Protein 2P12 (pdb70)

Nearest PDB structures (foldseek):
  2p12-assembly1_B  TM=9.850E-01  e=2.093E-29  Rhodococcus jostii RHA1
  3ew2-assembly4_G  TM=3.624E-01  e=1.016E+00  Rhizobium etli CFN 42
  3ew2-assembly4_F  TM=3.021E-01  e=1.139E+00  Rhizobium etli CFN 42
  6hds-assembly2_D  TM=3.343E-01  e=2.132E+00  Afifella pfennigii
  4wvm-assembly1_B  TM=3.073E-01  e=1.514E+00  Synanceia horrida

CATH classification: 2.40.380.10

Secondary structure (DSSP, 8-state):
-PPPPEEEEETTTTEEE-TTS-EEE-S---EETTEE--EE---SSEEEEEEEEEGGGTEEEEEEEEPTT---S-SEEEEEEEEE--SSEEEEEEEEEEEEEETTTEEEEE-TTT--TTTTTSS-HHHHHHHHHHHHHHHHHHHHTTT-HHHHHHHT-------/-PPPEEEEETTTTEEE-TTS-EEE-S---EETTEE--EE---SSEEEEEEEEETTTTEEEEEEEE-TTS-----EEEEEEEEE--SSEEEEEEEEEEEEEETTTEEEEE-TTT--TTTTTSS-HHHHHHHHHHHHHHHHHHHHTTS-HHHHHHHT-------

B-factor: mean 26.49, std 10.17, range [9.55, 99.77]

Organism: Rhodococcus jostii (strain RHA1) (NCBI:txid101510)

Radius of gyration: 22.75 Å; Cα contacts (8 Å, |Δi|>4): 762; chains: 2; bounding box: 69×39×40 Å

InterPro domains:
  IPR007295 Domain of unknown function DUF402 [PF04167] (29-156)
  IPR014465 Uncharacterised conserved protein UCP012622 [PIRSF012622] (7-172)
  IPR035930 FomD-like superfamily [G3DSA:2.40.380.10] (1-168)
  IPR035930 FomD-like superfamily [SSF159234] (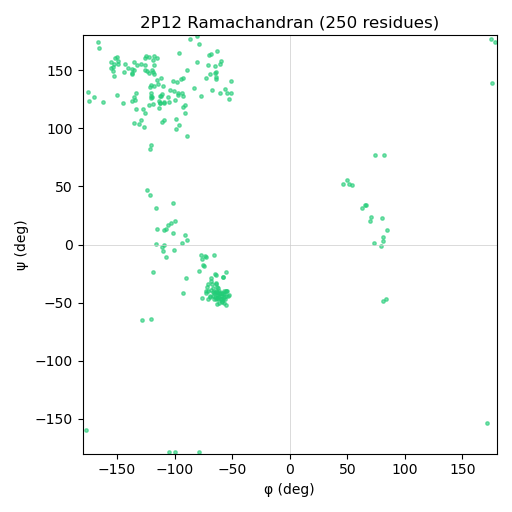8-172)

Foldseek 3Di:
DDFWFKWKAFPVQQWIQGSVRDIFHAPDWDDDPQWIWWHADPDPFAGIKIWIGGQVLQKIKMDGHGDPPRDDQAPIKIFGAHWADDVGMIMTTGLQWMWGFRALPAIDIDRLVVVCCDVVPSDDPVRSVVSVVSVVVQRVLCVVQSVHSQRSCVVVPGDDDPD/DFWQKWKCFQVQQWIQGSVRDTFHHPDWDDDPQWIKKGADPDPFAGIKIWIDGQVLQKIWMFGHTDPVRDDPRWIKIFGFHWADDPGMIMTTTQQWMWTQPQLPAIDIDRPVVVCCDVVVSDDPVRSVSRVVSVVVQRVLCVVQSNHNQRSCVVVPGDDDPD

Sequence (325 aa):
IHPPKVEYFDLRDHTNTDPKGFVRHHVDHYRVEPWGLYARTSDHPQFHYLESSWLLPDLGLRASIFHYHPYHQRRDQDHYVDIGTFTRRGDDDDVWKSSEEDHYLDLVVRTGRDTEELLDVDELEEAHTTGLLDTATAEEQAILTATTAIDGIAAHGHDLGRRWLASIGPIDWRGGHPPKVEYFDLRRDHTNTDPKKGFFVRHVDHYRVEPWGLYARTSDHPQQFHYLESSWLLPDLGLLRASIFHYHPYHQQRDQQDHYVDIGTFTRGDDVWKKSEDHYLDLVVRTGRDTEELLDVDELEEAHTTGLLDTATAEQAILLTATTAIDGIAAHGHDLGRWLASIGPIDDWRRGG

Structure (mmCIF, N/CA/C/O backbone):
data_2P12
#
_entry.id   2P12
#
_cell.length_a   132.203
_cell.length_b   38.980
_cell.length_c   70.721
_cell.angle_alpha   90.00
_cell.angle_beta   107.69
_cell.angle_gamma   90.00
#
_symmetry.space_group_name_H-M   'C 1 2 1'
#
loop_
_entity.id
_entity.type
_entity.pdbx_description
1 polymer 'Hypothetical protein DUF402'
2 non-polymer 'ACETIC ACID'
3 non-polymer GLYCEROL
4 water water
#
loop_
_atom_site.group_PDB
_atom_site.id
_atom_site.type_symbol
_atom_site.label_atom_id
_atom_site.label_alt_id
_atom_site.label_comp_id
_atom_site.label_asym_id
_atom_site.label_entity_id
_atom_site.label_seq_id
_atom_site.pdbx_PDB_ins_code
_atom_site.Cartn_x
_atom_site.Cartn_y
_atom_site.Cartn_z
_atom_site.occupancy
_atom_site.B_iso_or_equiv
_atom_site.auth_seq_id
_atom_site.auth_comp_id
_atom_site.auth_asym_id
_atom_site.auth_atom_id
_atom_site.pdbx_PDB_model_num
ATOM 1 N N . ILE A 1 10 ? 15.867 -3.013 3.497 1.00 37.41 8 ILE A N 1
ATOM 2 C CA . ILE A 1 10 ? 14.721 -3.981 3.345 1.00 36.92 8 ILE A CA 1
ATOM 3 C C . ILE A 1 10 ? 13.612 -3.407 2.423 1.00 34.95 8 ILE A C 1
ATOM 4 O O . ILE A 1 10 ? 13.673 -3.599 1.219 1.00 36.03 8 ILE A O 1
ATOM 9 N N . HIS A 1 11 ? 12.624 -2.708 2.989 1.00 32.14 9 HIS A N 1
ATOM 10 C CA . HIS A 1 11 ? 11.609 -1.957 2.239 1.00 29.45 9 HIS A CA 1
ATOM 11 C C . HIS A 1 11 ? 12.158 -0.531 2.022 1.00 27.05 9 HIS A C 1
ATOM 12 O O . HIS A 1 11 ? 12.928 -0.030 2.853 1.00 25.01 9 HIS A O 1
ATOM 19 N N . PRO A 1 12 ? 11.772 0.138 0.917 1.00 25.37 10 PRO A N 1
ATOM 20 C CA . PRO A 1 12 ? 12.138 1.541 0.771 1.00 24.41 10 PRO A CA 1
ATOM 21 C C . PRO A 1 12 ? 11.486 2.362 1.885 1.00 22.78 10 PRO A C 1
ATOM 22 O O . PRO A 1 12 ? 10.596 1.856 2.587 1.00 23.22 10 PRO A O 1
ATOM 26 N N . PRO A 1 13 ? 11.929 3.619 2.064 1.00 21.54 11 PRO A N 1
ATOM 27 C CA . PRO A 1 13 ? 11.384 4.420 3.197 1.00 21.08 11 PRO A CA 1
ATOM 28 C C . PRO A 1 13 ? 9.874 4.524 3.132 1.00 21.33 11 PRO A C 1
ATOM 29 O O . PRO A 1 13 ? 9.310 4.777 2.049 1.00 21.65 11 PRO A O 1
ATOM 33 N N . LYS A 1 14 ? 9.229 4.304 4.259 1.00 20.42 12 LYS A N 1
ATOM 34 C CA . LYS A 1 14 ? 7.766 4.451 4.365 1.00 21.39 12 LYS A CA 1
ATOM 35 C C . LYS A 1 14 ? 7.358 5.899 4.224 1.00 20.98 12 LYS A C 1
ATOM 36 O O . LYS A 1 14 ? 7.929 6.769 4.886 1.00 20.24 12 LYS A O 1
ATOM 42 N N . VAL A 1 15 ? 6.339 6.170 3.389 1.00 19.47 13 VAL A N 1
ATOM 43 C CA . VAL A 1 15 ? 5.852 7.537 3.222 1.00 19.32 13 VAL A CA 1
ATOM 44 C C . VAL A 1 15 ? 4.362 7.587 3.606 1.00 19.71 13 VAL A C 1
ATOM 45 O O . VAL A 1 15 ? 3.580 6.688 3.233 1.00 20.68 13 VAL A O 1
ATOM 49 N N . GLU A 1 16 ? 3.973 8.610 4.366 1.00 17.17 14 GLU A N 1
ATOM 50 C CA . GLU A 1 16 ? 2.567 8.876 4.686 1.00 16.95 14 GLU A CA 1
ATOM 51 C C . GLU A 1 16 ? 2.230 10.343 4.392 1.00 17.18 14 GLU A C 1
ATOM 52 O O . GLU A 1 16 ? 3.105 11.224 4.408 1.00 17.82 14 GLU A O 1
ATOM 58 N N . TYR A 1 17 ? 0.943 10.572 4.153 1.00 16.71 15 TYR A N 1
ATOM 59 C CA . TYR A 1 17 ? 0.405 11.888 3.976 1.00 17.60 15 TYR A CA 1
ATOM 60 C C . TYR A 1 17 ? -0.720 12.158 4.962 1.00 18.81 15 TYR A C 1
ATOM 61 O O . TYR A 1 17 ? -1.431 11.220 5.425 1.00 19.49 15 TYR A O 1
ATOM 70 N N . PHE A 1 18 ? -0.843 13.438 5.321 1.00 18.39 16 PHE A N 1
ATOM 71 C CA . PHE A 1 18 ? -1.744 13.900 6.381 1.00 19.15 16 PHE A CA 1
ATOM 72 C C . PHE A 1 18 ? -2.506 15.057 5.778 1.00 18.96 16 PHE A C 1
ATOM 73 O O . PHE A 1 18 ? -1.951 16.143 5.588 1.00 19.91 16 PHE A O 1
ATOM 81 N N . ASP A 1 19 ? -3.761 14.791 5.407 1.00 18.96 17 ASP A N 1
ATOM 82 C CA . ASP A 1 19 ? -4.553 15.779 4.671 1.00 19.41 17 ASP A CA 1
ATOM 83 C C . ASP A 1 19 ? -5.478 16.522 5.659 1.00 20.64 17 ASP A C 1
ATOM 84 O O . ASP A 1 19 ? -6.456 15.961 6.155 1.00 20.55 17 ASP A O 1
ATOM 89 N N . LEU A 1 20 ? -5.163 17.781 5.923 1.00 20.83 18 LEU A N 1
ATOM 90 C CA . LEU A 1 20 ? -5.873 18.578 6.909 1.00 22.51 18 LEU A CA 1
ATOM 91 C C . LEU A 1 20 ? -7.249 19.005 6.364 1.00 23.10 18 LEU A C 1
ATOM 92 O O . LEU A 1 20 ? -8.151 19.386 7.156 1.00 24.45 18 LEU A O 1
ATOM 97 N N . ARG A 1 21 ? -7.421 18.934 5.046 1.00 22.01 19 ARG A N 1
ATOM 98 C CA . ARG A 1 21 ? -8.676 19.397 4.424 1.00 23.52 19 ARG A CA 1
ATOM 99 C C . ARG A 1 21 ? -9.798 18.402 4.632 1.00 24.12 19 ARG A C 1
ATOM 100 O O . ARG A 1 21 ? -10.920 18.802 4.976 1.00 26.25 19 ARG A O 1
ATOM 108 N N . ASP A 1 22 ? -9.523 17.117 4.410 1.00 22.63 20 ASP A N 1
ATOM 109 C CA . ASP A 1 22 ? -10.527 16.102 4.618 1.00 23.16 20 ASP A CA 1
ATOM 110 C C . ASP A 1 22 ? -10.270 15.196 5.825 1.00 22.82 20 ASP A C 1
ATOM 111 O O . ASP A 1 22 ? -10.914 14.145 5.966 1.00 23.58 20 ASP A O 1
ATOM 116 N N . HIS A 1 23 ? -9.322 15.581 6.686 1.00 22.47 21 HIS A N 1
ATOM 117 C CA . HIS A 1 23 ? -9.067 14.822 7.923 1.00 24.10 21 HIS A CA 1
ATOM 118 C C . HIS A 1 23 ? -8.802 13.352 7.693 1.00 23.05 21 HIS A C 1
ATOM 119 O O . HIS A 1 23 ? -9.422 12.488 8.312 1.00 24.35 21 HIS A O 1
ATOM 126 N N . THR A 1 24 ? -7.873 13.068 6.776 1.00 22.25 22 THR A N 1
ATOM 127 C CA . THR A 1 24 ? -7.428 11.705 6.582 1.00 20.57 22 THR A CA 1
ATOM 128 C C . THR A 1 24 ? -5.908 11.601 6.724 1.00 20.58 22 THR A C 1
ATOM 129 O O . THR A 1 24 ? -5.180 12.612 6.633 1.00 20.22 22 THR A O 1
ATOM 133 N N . ASN A 1 25 ? -5.462 10.377 6.923 1.00 19.88 23 ASN A N 1
ATOM 134 C CA . ASN A 1 25 ? -4.032 10.058 6.987 1.00 20.66 23 ASN A CA 1
ATOM 135 C C . ASN A 1 25 ? -3.897 8.836 6.111 1.00 21.34 23 ASN A C 1
ATOM 136 O O . ASN A 1 25 ? -4.525 7.819 6.385 1.00 21.34 23 ASN A O 1
ATOM 141 N N . THR A 1 26 ? -3.152 8.942 5.014 1.00 20.43 24 THR A N 1
ATOM 142 C CA . THR A 1 26 ? -2.910 7.806 4.153 1.00 21.93 24 THR A CA 1
ATOM 143 C C . THR A 1 26 ? -1.600 7.166 4.642 1.00 21.45 24 THR A C 1
ATOM 144 O O . THR A 1 26 ? -0.543 7.834 4.683 1.00 20.05 24 THR A O 1
ATOM 148 N N . ASP A 1 27 ? -1.684 5.903 5.077 1.00 19.95 25 ASP A N 1
ATOM 149 C CA . ASP A 1 27 ? -0.546 5.205 5.687 1.00 20.97 25 ASP A CA 1
ATOM 150 C C . ASP A 1 27 ? 0.460 4.647 4.655 1.00 21.26 25 ASP A C 1
ATOM 151 O O . ASP A 1 27 ? 0.277 4.843 3.438 1.00 21.64 25 ASP A O 1
ATOM 156 N N . PRO A 1 28 ? 1.558 3.989 5.122 1.00 22.25 26 PRO A N 1
ATOM 157 C CA . PRO A 1 28 ? 2.595 3.590 4.168 1.00 22.42 26 PRO A CA 1
ATOM 158 C C . PRO A 1 28 ? 2.182 2.532 3.145 1.00 21.93 26 PRO A C 1
ATOM 159 O O . PRO A 1 28 ? 2.923 2.285 2.177 1.00 22.03 26 PRO A O 1
ATOM 163 N N . LYS A 1 29 ? 0.998 1.946 3.340 1.00 22.10 27 LYS A N 1
ATOM 164 C CA . LYS A 1 29 ? 0.467 0.971 2.398 1.00 22.95 27 LYS A CA 1
ATOM 165 C C . LYS A 1 29 ? -0.700 1.548 1.579 1.00 21.84 27 LYS A C 1
ATOM 166 O O . LYS A 1 29 ? -1.434 0.820 0.897 1.00 21.88 27 LYS A O 1
ATOM 172 N N . GLY A 1 30 ? -0.854 2.871 1.634 1.00 20.93 28 GLY A N 1
ATOM 173 C CA . GLY A 1 30 ? -1.914 3.540 0.909 1.00 20.41 28 GLY A CA 1
ATOM 174 C C . GLY A 1 30 ? -3.285 3.513 1.561 1.00 20.13 28 GLY A C 1
ATOM 175 O O . GLY A 1 30 ? -4.275 3.984 0.967 1.00 19.70 28 GLY A O 1
ATOM 176 N N . PHE A 1 31 ? -3.366 2.933 2.764 1.00 20.59 29 PHE A N 1
ATOM 177 C CA . PHE A 1 31 ? -4.648 2.772 3.447 1.00 20.90 29 PHE A CA 1
ATOM 178 C C . PHE A 1 31 ? -5.114 4.069 4.052 1.00 20.56 29 PHE A C 1
ATOM 179 O O . PHE A 1 31 ? -4.393 4.698 4.822 1.00 20.73 29 PHE A O 1
ATOM 187 N N . VAL A 1 32 ? -6.350 4.461 3.753 1.00 19.19 30 VAL A N 1
ATOM 188 C CA . VAL A 1 32 ? -6.837 5.733 4.266 1.00 20.14 30 VAL A CA 1
ATOM 189 C C . VAL A 1 32 ? -7.538 5.595 5.601 1.00 21.45 30 VAL A C 1
ATOM 190 O O . VAL A 1 32 ? -8.539 4.900 5.715 1.00 21.45 30 VAL A O 1
ATOM 194 N N . ARG A 1 33 ? -7.008 6.281 6.599 1.00 22.09 31 ARG A N 1
ATOM 195 C CA . ARG A 1 33 ? -7.619 6.355 7.917 1.00 24.06 31 ARG A CA 1
ATOM 196 C C . ARG A 1 33 ? -8.204 7.691 8.186 1.00 23.59 31 ARG A C 1
ATOM 197 O O . ARG A 1 33 ? -7.621 8.712 7.808 1.00 25.09 31 ARG A O 1
ATOM 205 N N A HIS A 1 34 ? -9.396 7.707 8.785 0.60 22.71 32 HIS A N 1
ATOM 206 N N B HIS A 1 34 ? -9.314 7.698 8.916 0.40 23.02 32 HIS A N 1
ATOM 207 C CA A HIS A 1 34 ? -9.983 8.970 9.169 0.60 22.65 32 HIS A CA 1
ATOM 208 C CA B HIS A 1 34 ? -10.032 8.921 9.227 0.40 22.86 32 HIS A CA 1
ATOM 209 C C A HIS A 1 34 ? -9.326 9.368 10.457 0.60 22.33 32 HIS A C 1
ATOM 210 C C B HIS A 1 34 ? -9.671 9.465 10.595 0.40 22.55 32 HIS A C 1
ATOM 211 O O A HIS A 1 34 ? -9.003 8.507 11.310 0.60 22.57 32 HIS A O 1
ATOM 212 O O B HIS A 1 34 ? -9.841 8.809 11.615 0.40 23.02 32 HIS A O 1
ATOM 225 N N . VAL A 1 35 ? -9.144 10.675 10.590 1.00 21.89 33 VAL A N 1
ATOM 226 C CA . VAL A 1 35 ? -8.495 11.243 11.768 1.00 21.03 33 VAL A CA 1
ATOM 227 C C . VAL A 1 35 ? -9.522 11.952 12.632 1.00 20.36 33 VAL A C 1
ATOM 228 O O . VAL A 1 35 ? -10.430 12.617 12.139 1.00 20.55 33 VAL A O 1
ATOM 232 N N . ASP A 1 36 ? -9.423 11.787 13.943 1.00 19.00 34 ASP A N 1
ATOM 233 C CA . ASP A 1 36 ? -10.347 12.466 14.799 1.00 19.89 34 ASP A CA 1
ATOM 234 C C . ASP A 1 36 ? -10.047 13.930 14.828 1.00 19.67 34 ASP A C 1
ATOM 235 O O . ASP A 1 36 ? -10.942 14.780 14.785 1.00 20.86 34 ASP A O 1
ATOM 240 N N . HIS A 1 37 ? -8.761 14.223 14.791 1.00 21.30 35 HIS A N 1
ATOM 241 C CA . HIS A 1 37 ? -8.357 15.497 15.147 1.00 19.71 35 HIS A CA 1
ATOM 242 C C . HIS A 1 37 ? -6.923 15.868 14.667 1.00 18.27 35 HIS A C 1
ATOM 243 O O . HIS A 1 37 ? -6.043 15.128 14.944 1.00 19.75 35 HIS A O 1
ATOM 250 N N . TYR A 1 38 ? -6.739 16.950 13.886 1.00 18.71 36 TYR A N 1
ATOM 251 C CA . TYR A 1 38 ? -5.376 17.521 13.615 1.00 17.96 36 TYR A CA 1
ATOM 252 C C . TYR A 1 38 ? -5.238 18.921 14.205 1.00 19.99 36 TYR A C 1
ATOM 253 O O . TYR A 1 38 ? -6.187 19.752 14.120 1.00 19.71 36 TYR A O 1
ATOM 262 N N . ARG A 1 39 ? -4.064 19.225 14.752 1.00 18.98 37 ARG A N 1
ATOM 263 C CA . ARG A 1 39 ? -3.797 20.556 15.289 1.00 20.77 37 ARG A CA 1
ATOM 264 C C . ARG A 1 39 ? -2.405 20.976 14.818 1.00 20.26 37 ARG A C 1
ATOM 265 O O . ARG A 1 39 ? -1.430 20.220 14.968 1.00 18.54 37 ARG A O 1
ATOM 273 N N . VAL A 1 40 ? -2.341 22.153 14.203 1.00 20.55 38 VAL A N 1
ATOM 274 C CA . VAL A 1 40 ? -1.093 22.720 13.697 1.00 20.83 38 VAL A CA 1
ATOM 275 C C . VAL A 1 40 ? -0.534 23.774 14.641 1.00 21.17 38 VAL A C 1
ATOM 276 O O . VAL A 1 40 ? -1.276 24.650 15.133 1.00 20.90 38 VAL A O 1
ATOM 280 N N . GLU A 1 41 ? 0.760 23.659 14.938 1.00 21.81 39 GLU A N 1
ATOM 281 C CA . GLU A 1 41 ? 1.543 24.723 15.609 1.00 23.05 39 GLU A CA 1
ATOM 282 C C . GLU A 1 41 ? 2.645 25.156 14.631 1.00 22.81 39 GLU A C 1
ATOM 283 O O . GLU A 1 41 ? 2.941 24.418 13.678 1.00 22.67 39 GLU A O 1
ATOM 289 N N . PRO A 1 42 ? 3.265 26.345 14.839 1.00 23.04 40 PRO A N 1
ATOM 290 C CA . PRO A 1 42 ? 4.363 26.783 13.965 1.00 23.57 40 PRO A CA 1
ATOM 291 C C . PRO A 1 42 ? 5.525 25.743 13.874 1.00 23.25 40 PRO A C 1
ATOM 292 O O . PRO A 1 42 ? 6.235 25.673 12.866 1.00 23.45 40 PRO A O 1
ATOM 296 N N . TRP A 1 43 ? 5.640 24.890 14.886 1.00 21.24 41 TRP A N 1
ATOM 297 C CA . TRP A 1 43 ? 6.756 23.951 14.947 1.00 21.06 41 TRP A CA 1
ATOM 298 C C . TRP A 1 43 ? 6.336 22.509 14.701 1.00 19.51 41 TRP A C 1
ATOM 299 O O . TRP A 1 43 ? 7.182 21.614 14.758 1.00 19.64 41 TRP A O 1
ATOM 310 N N . GLY A 1 44 ? 5.052 22.247 14.477 1.00 19.35 42 GLY A N 1
ATOM 311 C CA . GLY A 1 44 ? 4.678 20.843 14.257 1.00 19.00 42 GLY A CA 1
ATOM 312 C C . GLY A 1 44 ? 3.220 20.581 14.046 1.00 19.33 42 GLY A C 1
ATOM 313 O O . GLY A 1 44 ? 2.413 21.494 14.177 1.00 18.61 42 GLY A O 1
ATOM 314 N N . LEU A 1 45 ? 2.902 19.319 13.729 1.00 17.91 43 LEU A N 1
ATOM 315 C CA . LEU A 1 45 ? 1.520 18.857 13.488 1.00 16.75 43 LEU A CA 1
ATOM 316 C C . LEU A 1 45 ? 1.200 17.769 14.488 1.00 17.92 43 LEU A C 1
ATOM 317 O O . LEU A 1 45 ? 1.950 16.815 14.638 1.00 18.02 43 LEU A O 1
ATOM 322 N N . TYR A 1 46 ? 0.060 17.912 15.153 1.00 17.26 44 TYR A N 1
ATOM 323 C CA . TYR A 1 46 ? -0.469 16.865 16.043 1.00 17.06 44 TYR A CA 1
ATOM 324 C C . TYR A 1 46 ? -1.628 16.136 15.390 1.00 17.50 44 TYR A C 1
ATOM 325 O O . TYR A 1 46 ? -2.472 16.768 14.741 1.00 17.19 44 TYR A O 1
ATOM 342 N N . ALA A 1 48 ? -4.522 12.926 16.271 1.00 16.39 46 ALA A N 1
ATOM 343 C CA . ALA A 1 48 ? -5.120 11.959 17.162 1.00 17.75 46 ALA A CA 1
ATOM 344 C C . ALA A 1 48 ? -6.107 11.168 16.286 1.00 17.96 46 ALA A C 1
ATOM 345 O O . ALA A 1 48 ? -6.962 11.767 15.626 1.00 17.63 46 ALA A O 1
ATOM 347 N N . ARG A 1 49 ? -5.945 9.853 16.250 1.00 16.81 47 ARG A N 1
ATOM 348 C CA . ARG A 1 49 ? -6.883 8.997 15.529 1.00 16.70 47 ARG A CA 1
ATOM 349 C C . ARG A 1 49 ? -6.991 7.580 16.117 1.00 17.93 47 ARG A C 1
ATOM 350 O O . ARG A 1 49 ? -6.104 7.108 16.854 1.00 18.19 47 ARG A O 1
ATOM 358 N N . THR A 1 50 ? -8.087 6.894 15.773 1.00 17.91 48 THR A N 1
ATOM 359 C CA . THR A 1 50 ? -8.250 5.503 16.155 1.00 17.50 48 THR A CA 1
ATOM 360 C C . THR A 1 50 ? -7.275 4.632 15.379 1.00 18.57 48 THR A C 1
ATOM 361 O O . THR A 1 50 ? -6.784 5.048 14.321 1.00 18.60 48 THR A O 1
ATOM 365 N N . SER A 1 51 ? -7.068 3.408 15.856 1.00 18.67 49 SER A N 1
ATOM 366 C CA . SER A 1 51 ? -6.285 2.423 15.120 1.00 20.43 49 SER A CA 1
ATOM 367 C C . SER A 1 51 ? -6.976 1.081 15.193 1.00 21.78 49 SER A C 1
ATOM 368 O O . SER A 1 51 ? -7.579 0.747 16.231 1.00 21.91 49 SER A O 1
ATOM 371 N N . ASP A 1 52 ? -6.848 0.303 14.114 1.00 21.58 50 ASP A N 1
ATOM 372 C CA . ASP A 1 52 ? -7.295 -1.075 14.069 1.00 23.67 50 ASP A CA 1
ATOM 373 C C . ASP A 1 52 ? -6.161 -2.092 14.281 1.00 24.01 50 ASP A C 1
ATOM 374 O O . ASP A 1 52 ? -6.303 -3.269 13.961 1.00 23.41 50 ASP A O 1
ATOM 379 N N . HIS A 1 53 ? -5.055 -1.654 14.877 1.00 24.02 51 HIS A N 1
ATOM 380 C CA . HIS A 1 53 ? -3.909 -2.529 15.079 1.00 25.42 51 HIS A CA 1
ATOM 381 C C . HIS A 1 53 ? -4.193 -3.545 16.171 1.00 25.64 51 HIS A C 1
ATOM 382 O O . HIS A 1 53 ? -4.832 -3.211 17.165 1.00 25.71 51 HIS A O 1
ATOM 389 N N . PRO A 1 54 ? -3.700 -4.786 16.007 1.00 25.95 52 PRO A N 1
ATOM 390 C CA . PRO A 1 54 ? -3.927 -5.772 17.080 1.00 25.86 52 PRO A CA 1
ATOM 391 C C . PRO A 1 54 ? -3.390 -5.389 18.480 1.00 25.57 52 PRO A C 1
ATOM 392 O O . PRO A 1 54 ? -3.981 -5.844 19.451 1.00 26.46 52 PRO A O 1
ATOM 396 N N . GLN A 1 55 ? -2.326 -4.574 18.576 1.00 25.13 53 GLN A N 1
ATOM 397 C CA . GLN A 1 55 ? -1.739 -4.139 19.889 1.00 24.64 53 GLN A CA 1
ATOM 398 C C . GLN A 1 55 ? -2.318 -2.860 20.484 1.00 22.71 53 GLN A C 1
ATOM 399 O O . GLN A 1 55 ? -2.280 -2.673 21.701 1.00 22.09 53 GLN A O 1
ATOM 405 N N . PHE A 1 56 ? -2.800 -1.948 19.641 1.00 19.76 54 PHE A N 1
ATOM 406 C CA . PHE A 1 56 ? -3.241 -0.635 20.164 1.00 18.70 54 PHE A CA 1
ATOM 407 C C . PHE A 1 56 ? -4.461 -0.100 19.407 1.00 18.35 54 PHE A C 1
ATOM 408 O O . PHE A 1 56 ? -4.630 -0.370 18.210 1.00 17.16 54 PHE A O 1
ATOM 416 N N . HIS A 1 57 ? -5.300 0.651 20.111 1.00 17.25 55 HIS A N 1
ATOM 417 C CA . HIS A 1 57 ? -6.577 1.114 19.534 1.00 17.13 55 HIS A CA 1
ATOM 418 C C . HIS A 1 57 ? -6.673 2.625 19.266 1.00 17.36 55 HIS A C 1
ATOM 419 O O . HIS A 1 57 ? -7.702 3.132 18.778 1.00 17.18 55 HIS A O 1
ATOM 426 N N . TYR A 1 58 ? -5.627 3.353 19.613 1.00 16.85 56 TYR A N 1
ATOM 427 C CA . TYR A 1 58 ? -5.631 4.785 19.455 1.00 17.48 56 TYR A CA 1
ATOM 428 C C . TYR A 1 58 ? -4.195 5.227 19.273 1.00 16.97 56 TYR A C 1
ATOM 429 O O . TYR A 1 58 ? -3.270 4.620 19.837 1.00 17.61 56 TYR A O 1
ATOM 438 N N . LEU A 1 59 ? -4.005 6.249 18.446 1.00 16.74 57 LEU A N 1
ATOM 439 C CA . LEU A 1 59 ? -2.666 6.757 18.112 1.00 17.42 57 LEU A CA 1
ATOM 440 C C . LEU A 1 59 ? -2.623 8.279 18.198 1.00 17.92 57 LEU A C 1
ATOM 441 O O . LEU A 1 59 ? -3.511 8.954 17.637 1.00 19.39 57 LEU A O 1
ATOM 446 N N . GLU A 1 60 ? -1.625 8.833 18.907 1.00 17.28 58 GLU A N 1
ATOM 447 C CA . GLU A 1 60 ? -1.333 10.251 18.789 1.00 18.33 58 GLU A CA 1
ATOM 448 C C . GLU A 1 60 ? 0.088 10.416 18.253 1.00 18.09 58 GLU A C 1
ATOM 449 O O . GLU A 1 60 ? 0.996 9.628 18.562 1.00 17.88 58 GLU A O 1
ATOM 455 N N A SER A 1 61 ? 0.289 11.419 17.403 0.60 18.67 59 SER A N 1
ATOM 456 N N B SER A 1 61 ? 0.305 11.462 17.464 0.40 18.87 59 SER A N 1
ATOM 457 C CA A SER A 1 61 ? 1.616 11.688 16.904 0.60 17.95 59 SER A CA 1
ATOM 458 C CA B SER A 1 61 ? 1.610 11.666 16.883 0.40 18.83 59 SER A CA 1
ATOM 459 C C A SER A 1 61 ? 1.822 13.188 16.844 0.60 18.63 59 SER A C 1
ATOM 460 C C B SER A 1 61 ? 1.854 13.150 16.674 0.40 18.79 59 SER A C 1
ATOM 461 O O A SER A 1 61 ? 0.868 13.966 16.688 0.60 17.68 59 SER A O 1
ATOM 462 O O B SER A 1 61 ? 0.931 13.891 16.287 0.40 17.93 59 SER A O 1
ATOM 467 N N . TRP A 1 62 ? 3.094 13.573 16.957 1.00 18.20 60 TRP A N 1
ATOM 468 C CA . TRP A 1 62 ? 3.533 14.937 16.666 1.00 17.86 60 TRP A CA 1
ATOM 469 C C . TRP A 1 62 ? 4.598 14.830 15.608 1.00 18.43 60 TRP A C 1
ATOM 470 O O . TRP A 1 62 ? 5.603 14.117 15.807 1.00 17.76 60 TRP A O 1
ATOM 481 N N . LEU A 1 63 ? 4.372 15.494 14.482 1.00 17.69 61 LEU A N 1
ATOM 482 C CA . LEU A 1 63 ? 5.396 15.593 13.442 1.00 18.07 61 LEU A CA 1
ATOM 483 C C . LEU A 1 63 ? 6.170 16.888 13.709 1.00 18.82 61 LEU A C 1
ATOM 484 O O . LEU A 1 63 ? 5.577 17.960 13.884 1.00 18.15 61 LEU A O 1
ATOM 489 N N . LEU A 1 64 ? 7.495 16.791 13.790 1.00 18.21 62 LEU A N 1
ATOM 490 C CA . LEU A 1 64 ? 8.345 17.941 14.162 1.00 18.26 62 LEU A CA 1
ATOM 491 C C . LEU A 1 64 ? 9.346 18.203 13.025 1.00 17.58 62 LEU A C 1
ATOM 492 O O . LEU A 1 64 ? 10.499 17.758 13.086 1.00 16.61 62 LEU A O 1
ATOM 497 N N . PRO A 1 65 ? 8.918 18.929 11.968 1.00 19.20 63 PRO A N 1
ATOM 498 C CA . PRO A 1 65 ? 9.765 19.080 10.807 1.00 18.83 63 PRO A CA 1
ATOM 499 C C . PRO A 1 65 ? 11.179 19.593 11.064 1.00 20.22 63 PRO A C 1
ATOM 500 O O . PRO A 1 65 ? 12.105 19.138 10.412 1.00 20.62 63 PRO A O 1
ATOM 504 N N . ASP A 1 66 ? 11.338 20.597 11.911 1.00 18.16 64 ASP A N 1
ATOM 505 C CA . ASP A 1 66 ? 12.664 21.158 12.054 1.00 19.62 64 ASP A CA 1
ATOM 506 C C . ASP A 1 66 ? 13.649 20.263 12.809 1.00 20.04 64 ASP A C 1
ATOM 507 O O . ASP A 1 66 ? 14.849 20.519 12.795 1.00 21.50 64 ASP A O 1
ATOM 512 N N . LEU A 1 67 ? 13.142 19.198 13.436 1.00 18.20 65 LEU A N 1
ATOM 513 C CA . LEU A 1 67 ? 13.992 18.286 14.147 1.00 18.42 65 LEU A CA 1
ATOM 514 C C . LEU A 1 67 ? 14.092 16.947 13.460 1.00 17.72 65 LEU A C 1
ATOM 515 O O . LEU A 1 67 ? 14.851 16.117 13.921 1.00 17.90 65 LEU A O 1
ATOM 520 N N . GLY A 1 68 ? 13.331 16.723 12.384 1.00 17.32 66 GLY A N 1
ATOM 521 C CA . GLY A 1 68 ? 13.333 15.389 11.743 1.00 16.94 66 GLY A CA 1
ATOM 522 C C . GLY A 1 68 ? 12.828 14.253 12.597 1.00 17.63 66 GLY A C 1
ATOM 523 O O . GLY A 1 68 ? 13.263 13.101 12.450 1.00 17.26 66 GLY A O 1
ATOM 524 N N . LEU A 1 69 ? 11.899 14.583 13.477 1.00 17.15 67 LEU A N 1
ATOM 525 C CA . LEU A 1 69 ? 11.333 13.598 14.384 1.00 15.39 67 LEU A CA 1
ATOM 526 C C . LEU A 1 69 ? 9.831 13.504 14.234 1.00 17.06 67 LEU A C 1
ATOM 527 O O . LEU A 1 69 ? 9.165 14.522 14.008 1.00 17.06 67 LEU A O 1
ATOM 532 N N . ARG A 1 70 ? 9.293 12.301 14.455 1.00 15.27 68 ARG A N 1
ATOM 533 C CA . ARG A 1 70 ? 7.842 12.120 14.689 1.00 17.14 68 ARG A CA 1
ATOM 534 C C . ARG A 1 70 ? 7.685 11.354 16.011 1.00 17.56 68 ARG A C 1
ATOM 535 O O . ARG A 1 70 ? 8.115 10.181 16.086 1.00 19.23 68 ARG A O 1
ATOM 543 N N . ALA A 1 71 ? 7.124 12.006 17.026 1.00 16.19 69 ALA A N 1
ATOM 544 C CA . ALA A 1 71 ? 6.886 11.299 18.331 1.00 16.30 69 ALA A CA 1
ATOM 545 C C . ALA A 1 71 ? 5.492 10.734 18.319 1.00 17.80 69 ALA A C 1
ATOM 546 O O . ALA A 1 71 ? 4.574 11.381 17.813 1.00 19.44 69 ALA A O 1
ATOM 548 N N . SER A 1 72 ? 5.329 9.550 18.906 1.00 18.01 70 SER A N 1
ATOM 549 C CA . SER A 1 72 ? 3.995 8.926 18.994 1.00 17.94 70 SER A CA 1
ATOM 550 C C . SER A 1 72 ? 3.742 8.302 20.369 1.00 18.29 70 SER A C 1
ATOM 551 O O . SER A 1 72 ? 4.671 7.856 21.068 1.00 18.36 70 SER A O 1
ATOM 554 N N . ILE A 1 73 ? 2.468 8.278 20.734 1.00 18.12 71 ILE A N 1
ATOM 555 C CA . ILE A 1 73 ? 2.008 7.486 21.853 1.00 19.01 71 ILE A CA 1
ATOM 556 C C . ILE A 1 73 ? 0.973 6.488 21.319 1.00 19.60 71 ILE A C 1
ATOM 557 O O . ILE A 1 73 ? 0.000 6.876 20.627 1.00 19.66 71 ILE A O 1
ATOM 562 N N . PHE A 1 74 ? 1.217 5.221 21.635 1.00 19.79 72 PHE A N 1
ATOM 563 C CA . PHE A 1 74 ? 0.330 4.136 21.251 1.00 20.91 72 PHE A CA 1
ATOM 564 C C . PHE A 1 74 ? -0.519 3.815 22.441 1.00 20.86 72 PHE A C 1
ATOM 565 O O . PHE A 1 74 ? 0.001 3.548 23.528 1.00 20.73 72 PHE A O 1
ATOM 573 N N . HIS A 1 75 ? -1.842 3.867 22.242 1.00 20.58 73 HIS A N 1
ATOM 574 C CA . HIS A 1 75 ? -2.776 3.517 23.306 1.00 19.26 73 HIS A CA 1
ATOM 575 C C . HIS A 1 75 ? -3.053 2.026 23.238 1.00 19.38 73 HIS A C 1
ATOM 576 O O . HIS A 1 75 ? -3.916 1.570 22.493 1.00 19.03 73 HIS A O 1
ATOM 583 N N . TYR A 1 76 ? -2.264 1.281 24.013 1.00 19.57 74 TYR A N 1
ATOM 584 C CA . TYR A 1 76 ? -2.273 -0.184 23.995 1.00 19.08 74 TYR A CA 1
ATOM 585 C C . TYR A 1 76 ? -3.538 -0.773 24.573 1.00 18.65 74 TYR A C 1
ATOM 586 O O . TYR A 1 76 ? -4.139 -0.233 25.527 1.00 19.08 74 TYR A O 1
ATOM 595 N N . HIS A 1 77 ? -3.935 -1.903 24.007 1.00 17.48 75 HIS A N 1
ATOM 596 C CA . HIS A 1 77 ? -4.986 -2.706 24.614 1.00 17.32 75 HIS A CA 1
ATOM 597 C C . HIS A 1 77 ? -4.616 -3.152 26.025 1.00 16.11 75 HIS A C 1
ATOM 598 O O . HIS A 1 77 ? -3.424 -3.162 26.390 1.00 16.06 75 HIS A O 1
ATOM 605 N N . PRO A 1 78 ? -5.623 -3.491 26.842 1.00 15.69 76 PRO A N 1
ATOM 606 C CA . PRO A 1 78 ? -5.274 -4.044 28.172 1.00 16.42 76 PRO A CA 1
ATOM 607 C C . PRO A 1 78 ? -4.271 -5.214 28.108 1.00 16.28 76 PRO A C 1
ATOM 608 O O . PRO A 1 78 ? -4.373 -6.047 27.218 1.00 15.15 76 PRO A O 1
ATOM 612 N N . TYR A 1 79 ? -3.331 -5.267 29.054 1.00 17.16 77 TYR A N 1
ATOM 613 C CA . TYR A 1 79 ? -2.336 -6.352 29.136 1.00 19.20 77 TYR A CA 1
ATOM 614 C C . TYR A 1 79 ? -1.253 -6.250 28.038 1.00 21.11 77 TYR A C 1
ATOM 615 O O . TYR A 1 79 ? -0.391 -7.116 27.974 1.00 24.55 77 TYR A O 1
ATOM 624 N N . HIS A 1 80 ? -1.317 -5.231 27.188 1.00 21.91 78 HIS A N 1
ATOM 625 C CA . HIS A 1 80 ? -0.382 -5.056 26.035 1.00 23.15 78 HIS A CA 1
ATOM 626 C C . HIS A 1 80 ? 0.498 -3.840 26.126 1.00 22.10 78 HIS A C 1
ATOM 627 O O . HIS A 1 80 ? 1.118 -3.441 25.143 1.00 22.68 78 HIS A O 1
ATOM 634 N N . GLN A 1 81 ? 0.555 -3.234 27.304 1.00 22.80 79 GLN A N 1
ATOM 635 C CA . GLN A 1 81 ? 1.389 -2.018 27.445 1.00 23.47 79 GLN A CA 1
ATOM 636 C C . GLN A 1 81 ? 2.867 -2.335 27.144 1.00 23.88 79 GLN A C 1
ATOM 637 O O . GLN A 1 81 ? 3.419 -3.278 27.699 1.00 24.63 79 GLN A O 1
ATOM 643 N N A ARG A 1 82 ? 3.471 -1.536 26.260 0.50 24.15 80 ARG A N 1
ATOM 644 N N B ARG A 1 82 ? 3.488 -1.567 26.255 0.50 24.12 80 ARG A N 1
ATOM 645 C CA A ARG A 1 82 ? 4.913 -1.596 26.013 0.50 25.05 80 ARG A CA 1
ATOM 646 C CA B ARG A 1 82 ? 4.926 -1.717 26.041 0.50 24.71 80 ARG A CA 1
ATOM 647 C C A ARG A 1 82 ? 5.645 -0.691 27.000 0.50 24.71 80 ARG A C 1
ATOM 648 C C B ARG A 1 82 ? 5.647 -0.716 26.937 0.50 24.76 80 ARG A C 1
ATOM 649 O O A ARG A 1 82 ? 5.095 0.302 27.500 0.50 23.53 80 ARG A O 1
ATOM 650 O O B ARG A 1 82 ? 5.072 0.308 27.325 0.50 23.96 80 ARG A O 1
ATOM 665 N N . ASP A 1 83 ? 6.886 -1.060 27.295 1.00 25.09 81 ASP A N 1
ATOM 666 C CA . ASP A 1 83 ? 7.677 -0.351 28.266 1.00 25.83 81 ASP A CA 1
ATOM 667 C C . ASP A 1 83 ? 8.359 0.861 27.662 1.00 26.15 81 ASP A C 1
ATOM 668 O O . ASP A 1 83 ? 9.577 0.874 27.527 1.00 28.01 81 ASP A O 1
ATOM 673 N N . GLN A 1 84 ? 7.591 1.8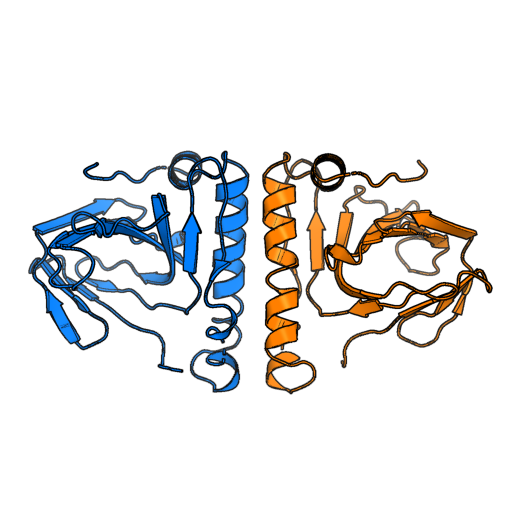66 27.300 1.00 26.25 82 GLN A N 1
ATOM 674 C CA . GLN A 1 84 ? 8.146 3.084 26.748 1.00 25.81 82 GLN A CA 1
ATOM 675 C C . GLN A 1 84 ? 7.142 4.155 27.090 1.00 25.52 82 GLN A C 1
ATOM 676 O O . GLN A 1 84 ? 5.930 3.865 27.176 1.00 26.29 82 GLN A O 1
ATOM 682 N N . ASP A 1 85 ? 7.622 5.373 27.290 1.00 23.83 83 ASP A N 1
ATOM 683 C CA . ASP A 1 85 ? 6.743 6.522 27.446 1.00 25.25 83 ASP A CA 1
ATOM 684 C C . ASP A 1 85 ? 6.531 7.172 26.079 1.00 25.58 83 ASP A C 1
ATOM 685 O O . ASP A 1 85 ? 5.383 7.499 25.708 1.00 25.56 83 ASP A O 1
ATOM 690 N N . HIS A 1 86 ? 7.611 7.274 25.296 1.00 24.68 84 HIS A N 1
ATOM 691 C CA . HIS A 1 86 ? 7.497 7.875 23.973 1.00 23.65 84 HIS A CA 1
ATOM 692 C C . HIS A 1 86 ? 8.257 7.089 22.943 1.00 23.62 84 HIS A C 1
ATOM 693 O O . HIS A 1 86 ? 9.279 6.459 23.257 1.00 23.20 84 HIS A O 1
ATOM 700 N N . TYR A 1 87 ? 7.728 7.100 21.727 1.00 23.85 85 TYR A N 1
ATOM 701 C CA . TYR A 1 87 ? 8.364 6.414 20.625 1.00 21.97 85 TYR A CA 1
ATOM 702 C C . TYR A 1 87 ? 8.648 7.490 19.573 1.00 22.35 85 TYR A C 1
ATOM 703 O O . TYR A 1 87 ? 7.768 8.307 19.317 1.00 22.31 85 TYR A O 1
ATOM 712 N N . VAL A 1 88 ? 9.827 7.484 18.931 1.00 18.74 86 VAL A N 1
ATOM 713 C CA . VAL A 1 88 ? 10.162 8.596 18.004 1.00 17.26 86 VAL A CA 1
ATOM 714 C C . VAL A 1 88 ? 10.723 7.984 16.727 1.00 18.15 86 VAL A C 1
ATOM 715 O O . VAL A 1 88 ? 11.730 7.274 16.784 1.00 18.74 86 VAL A O 1
ATOM 719 N N . ASP A 1 89 ? 10.130 8.314 15.576 1.00 17.69 87 ASP A N 1
ATOM 720 C CA . ASP A 1 89 ? 10.677 7.878 14.289 1.00 18.36 87 ASP A CA 1
ATOM 721 C C . ASP A 1 89 ? 11.564 8.999 13.749 1.00 18.49 87 ASP A C 1
ATOM 722 O O . ASP A 1 89 ? 11.258 10.194 13.952 1.00 19.29 87 ASP A O 1
ATOM 727 N N . ILE A 1 90 ? 12.658 8.609 13.120 1.00 18.69 88 ILE A N 1
ATOM 728 C CA . ILE A 1 90 ? 13.578 9.579 12.533 1.00 19.00 88 ILE A CA 1
ATOM 729 C C . ILE A 1 90 ? 13.324 9.616 11.029 1.00 18.51 88 ILE A C 1
ATOM 730 O O . ILE A 1 90 ? 13.117 8.584 10.432 1.00 19.17 88 ILE A O 1
ATOM 735 N N . GLY A 1 91 ? 13.376 10.791 10.426 1.00 18.41 89 GLY A N 1
ATOM 736 C CA . GLY A 1 91 ? 13.133 10.914 8.990 1.00 19.99 89 GLY A CA 1
ATOM 737 C C . GLY A 1 91 ? 13.037 12.350 8.554 1.00 19.85 89 GLY A C 1
ATOM 738 O O . GLY A 1 91 ? 13.662 13.243 9.135 1.00 18.76 89 GLY A O 1
ATOM 739 N N . THR A 1 92 ? 12.301 12.554 7.464 1.00 18.42 90 THR A N 1
ATOM 740 C CA . THR A 1 92 ? 11.964 13.909 7.000 1.00 18.48 90 THR A CA 1
ATOM 741 C C . THR A 1 92 ? 10.461 14.133 7.140 1.00 18.98 90 THR A C 1
ATOM 742 O O . THR A 1 92 ? 9.667 13.331 6.635 1.00 18.59 90 THR A O 1
ATOM 746 N N . PHE A 1 93 ? 10.064 15.179 7.870 1.00 16.92 91 PHE A N 1
ATOM 747 C CA . PHE A 1 93 ? 8.639 15.483 8.098 1.00 18.15 91 PHE A CA 1
ATOM 748 C C . PHE A 1 93 ? 8.428 16.868 7.529 1.00 19.09 91 PHE A C 1
ATOM 749 O O . PHE A 1 93 ? 9.187 17.791 7.835 1.00 19.64 91 PHE A O 1
ATOM 757 N N . THR A 1 94 ? 7.454 16.989 6.632 1.00 17.64 92 THR A N 1
ATOM 758 C CA . THR A 1 94 ? 7.357 18.202 5.798 1.00 18.37 92 THR A CA 1
ATOM 759 C C . THR A 1 94 ? 6.000 18.897 5.938 1.00 18.50 92 THR A C 1
ATOM 760 O O . THR A 1 94 ? 4.944 18.291 5.674 1.00 18.57 92 THR A O 1
ATOM 764 N N A ARG A 1 95 ? 6.043 20.166 6.339 0.50 18.11 93 ARG A N 1
ATOM 765 N N B ARG A 1 95 ? 6.039 20.160 6.341 0.50 18.50 93 ARG A N 1
ATOM 766 C CA A ARG A 1 95 ? 4.844 21.012 6.402 0.50 18.57 93 ARG A CA 1
ATOM 767 C CA B ARG A 1 95 ? 4.841 20.994 6.447 0.50 19.21 93 ARG A CA 1
ATOM 768 C C A ARG A 1 95 ? 4.221 21.176 5.024 0.50 19.02 93 ARG A C 1
ATOM 769 C C B ARG A 1 95 ? 4.236 21.258 5.063 0.50 19.44 93 ARG A C 1
ATOM 770 O O A ARG A 1 95 ? 4.917 21.182 4.024 0.50 18.67 93 ARG A O 1
ATOM 771 O O B ARG A 1 95 ? 4.967 21.384 4.089 0.50 18.82 93 ARG A O 1
ATOM 786 N N . GLY A 1 96 ? 2.907 21.345 4.995 1.00 19.75 94 GLY A N 1
ATOM 787 C CA . GLY A 1 96 ? 2.188 21.827 3.791 1.00 20.60 94 GLY A CA 1
ATOM 788 C C . GLY A 1 96 ? 1.063 22.682 4.360 1.00 22.13 94 GLY A C 1
ATOM 789 O O . GLY A 1 96 ? 0.640 22.484 5.494 1.00 21.54 94 GLY A O 1
ATOM 790 N N A ASP A 1 97 ? 0.570 23.639 3.583 0.50 22.09 95 ASP A N 1
ATOM 791 N N B ASP A 1 97 ? 0.527 23.654 3.635 0.50 22.99 95 ASP A N 1
ATOM 792 C CA A ASP A 1 97 ? -0.473 24.448 4.169 0.50 22.32 95 ASP A CA 1
ATOM 793 C CA B ASP A 1 97 ? -0.562 24.386 4.299 0.50 23.90 95 ASP A CA 1
ATOM 794 C C A ASP A 1 97 ? -1.721 23.576 4.367 0.50 21.48 95 ASP A C 1
ATOM 795 C C B ASP A 1 97 ? -1.871 23.595 4.155 0.50 23.07 95 ASP A C 1
ATOM 796 O O A ASP A 1 97 ? -2.388 23.697 5.374 0.50 21.82 95 ASP A O 1
ATOM 797 O O B ASP A 1 97 ? -2.872 23.892 4.797 0.50 23.61 95 ASP A O 1
ATOM 806 N N A ASP A 1 98 ? -1.961 22.631 3.461 0.50 21.02 96 ASP A N 1
ATOM 807 N N B ASP A 1 98 ? -1.819 22.558 3.327 0.50 22.43 96 ASP A N 1
ATOM 808 C CA A ASP A 1 98 ? -3.043 21.669 3.655 0.50 20.45 96 ASP A CA 1
ATOM 809 C CA B ASP A 1 98 ? -2.954 21.692 3.053 0.50 21.67 96 ASP A CA 1
ATOM 810 C C A ASP A 1 98 ? -2.627 20.195 3.795 0.50 20.37 96 ASP A C 1
ATOM 811 C C B ASP A 1 98 ? -2.699 20.245 3.488 0.50 21.18 96 ASP A C 1
ATOM 812 O O A ASP A 1 98 ? -3.360 19.409 4.403 0.50 19.88 96 ASP A O 1
ATOM 813 O O B ASP A 1 98 ? -3.560 19.557 4.036 0.50 20.86 96 ASP A O 1
ATOM 822 N N . VAL A 1 99 ? -1.484 19.795 3.228 1.00 20.68 97 VAL A N 1
ATOM 823 C CA . VAL A 1 99 ? -1.117 18.387 3.335 1.00 20.04 97 VAL A CA 1
ATOM 824 C C . VAL A 1 99 ? 0.300 18.263 3.865 1.00 19.18 97 VAL A C 1
ATOM 825 O O . VAL A 1 99 ? 1.223 18.822 3.282 1.00 20.05 97 VAL A O 1
ATOM 829 N N . TRP A 1 100 ? 0.452 17.554 4.981 1.00 18.61 98 TRP A N 1
ATOM 830 C CA . TRP A 1 100 ? 1.787 17.274 5.522 1.00 17.76 98 TRP A CA 1
ATOM 831 C C . TRP A 1 100 ? 2.254 15.889 5.064 1.00 18.25 98 TRP A C 1
ATOM 832 O O . TRP A 1 100 ? 1.446 15.041 4.607 1.00 17.86 98 TRP A O 1
ATOM 843 N N . LYS A 1 101 ? 3.551 15.624 5.208 1.00 17.50 99 LYS A N 1
ATOM 844 C CA . LYS A 1 101 ? 4.119 14.407 4.655 1.00 17.74 99 LYS A CA 1
ATOM 845 C C . LYS A 1 101 ? 5.134 13.871 5.626 1.00 18.46 99 LYS A C 1
ATOM 846 O O . LYS A 1 101 ? 5.799 14.651 6.323 1.00 17.87 99 LYS A O 1
ATOM 852 N N A SER A 1 102 ? 5.210 12.550 5.710 0.50 16.81 100 SER A N 1
ATOM 853 N N B SER A 1 102 ? 5.274 12.552 5.646 0.50 18.37 100 SER A N 1
ATOM 854 C CA A SER A 1 102 ? 6.284 11.906 6.466 0.50 16.63 100 SER A CA 1
ATOM 855 C CA B SER A 1 102 ? 6.307 11.887 6.445 0.50 19.33 100 SER A CA 1
ATOM 856 C C A SER A 1 102 ? 7.022 10.882 5.619 0.50 16.79 100 SER A C 1
ATOM 857 C C B SER A 1 102 ? 7.151 10.934 5.572 0.50 18.91 100 SER A C 1
ATOM 858 O O A SER A 1 102 ? 6.415 10.149 4.826 0.50 16.64 100 SER A O 1
ATOM 859 O O B SER A 1 102 ? 6.639 10.347 4.611 0.50 19.08 100 SER A O 1
ATOM 864 N N A GLU A 1 103 ? 8.331 10.847 5.806 0.50 17.00 101 GLU A N 1
ATOM 865 N N B GLU A 1 103 ? 8.439 10.812 5.887 0.50 19.06 101 GLU A N 1
ATOM 866 C CA A GLU A 1 103 ? 9.194 9.851 5.172 0.50 17.82 101 GLU A CA 1
ATOM 867 C CA B GLU A 1 103 ? 9.342 9.896 5.146 0.50 19.18 101 GLU A CA 1
ATOM 868 C C A GLU A 1 103 ? 10.033 9.322 6.342 0.50 18.17 101 GLU A C 1
ATOM 869 C C B GLU A 1 103 ? 10.272 9.286 6.188 0.50 19.30 101 GLU A C 1
ATOM 870 O O A GLU A 1 103 ? 10.604 10.107 7.124 0.50 17.50 101 GLU A O 1
ATOM 871 O O B GLU A 1 103 ? 11.159 9.980 6.711 0.50 18.81 101 GLU A O 1
ATOM 882 N N . ASP A 1 104 ? 10.076 7.995 6.468 1.00 18.97 102 ASP A N 1
ATOM 883 C CA . ASP A 1 104 ? 10.664 7.340 7.656 1.00 19.12 102 ASP A CA 1
ATOM 884 C C . ASP A 1 104 ? 12.025 6.799 7.242 1.00 18.96 102 ASP A C 1
ATOM 885 O O . ASP A 1 104 ? 12.144 6.052 6.256 1.00 18.51 102 ASP A O 1
ATOM 890 N N . HIS A 1 105 ? 13.071 7.244 7.930 1.00 18.14 103 HIS A N 1
ATOM 891 C CA . HIS A 1 105 ? 14.441 6.824 7.619 1.00 19.10 103 HIS A CA 1
ATOM 892 C C . HIS A 1 105 ? 14.990 5.743 8.561 1.00 18.20 103 HIS A C 1
ATOM 893 O O . HIS A 1 105 ? 16.205 5.748 8.914 1.00 18.65 103 HIS A O 1
ATOM 900 N N . TYR A 1 106 ? 14.076 4.850 8.971 1.00 17.55 104 TYR A N 1
ATOM 901 C CA . TYR A 1 106 ? 14.427 3.569 9.610 1.00 17.77 104 TYR A CA 1
ATOM 902 C C . TYR A 1 106 ? 14.739 3.664 11.082 1.00 17.33 104 TYR A C 1
ATOM 903 O O . TYR A 1 106 ? 14.198 2.862 11.845 1.00 18.44 104 TYR A O 1
ATOM 912 N N . LEU A 1 107 ? 15.592 4.611 11.482 1.00 18.12 105 LEU A N 1
ATOM 913 C CA . LEU A 1 107 ? 15.946 4.722 12.901 1.00 17.57 105 LEU A CA 1
ATOM 914 C C . LEU A 1 107 ? 14.723 5.082 13.747 1.00 18.69 105 LEU A C 1
ATOM 915 O O . LEU A 1 107 ? 13.811 5.812 13.292 1.00 18.12 105 LEU A O 1
ATOM 920 N N . ASP A 1 108 ? 14.700 4.603 15.009 1.00 18.68 106 ASP A N 1
ATOM 921 C CA . ASP A 1 108 ? 13.703 5.116 15.921 1.00 19.14 106 ASP A CA 1
ATOM 922 C C . ASP A 1 108 ? 14.262 5.100 17.345 1.00 18.25 106 ASP A C 1
ATOM 923 O O . ASP A 1 108 ? 15.221 4.382 17.615 1.00 20.12 106 ASP A O 1
ATOM 928 N N . LEU A 1 109 ? 13.689 5.923 18.196 1.00 18.56 107 LEU A N 1
ATOM 929 C CA . LEU A 1 109 ? 14.097 6.030 19.603 1.00 19.59 107 LEU A CA 1
ATOM 930 C C . LEU A 1 109 ? 12.949 5.545 20.502 1.00 18.94 107 LEU A C 1
ATOM 931 O O . LEU A 1 109 ? 11.761 5.865 20.237 1.00 20.04 107 LEU A O 1
ATOM 936 N N . VAL A 1 110 ? 13.297 4.790 21.541 1.00 17.57 108 VAL A N 1
ATOM 937 C CA . VAL A 1 110 ? 12.358 4.487 22.605 1.00 19.06 108 VAL A CA 1
ATOM 938 C C . VAL A 1 110 ? 12.823 5.172 23.857 1.00 18.08 108 VAL A C 1
ATOM 939 O O . VAL A 1 110 ? 13.949 4.967 24.292 1.00 16.62 108 VAL A O 1
ATOM 943 N N . VAL A 1 111 ? 11.964 6.024 24.408 1.00 18.22 109 VAL A N 1
ATOM 944 C CA . VAL A 1 111 ? 12.333 6.803 25.580 1.00 17.57 109 VAL A CA 1
ATOM 945 C C . VAL A 1 111 ? 11.536 6.354 26.812 1.00 18.74 109 VAL A C 1
ATOM 946 O O . VAL A 1 111 ? 10.308 6.280 26.767 1.00 18.99 109 VAL A O 1
ATOM 950 N N . ARG A 1 112 ? 12.264 6.067 27.881 1.00 19.30 110 ARG A N 1
ATOM 951 C CA . ARG A 1 112 ? 11.633 5.788 29.182 1.00 20.37 110 ARG A CA 1
ATOM 952 C C . ARG A 1 112 ? 11.964 6.990 30.027 1.00 20.35 110 ARG A C 1
AT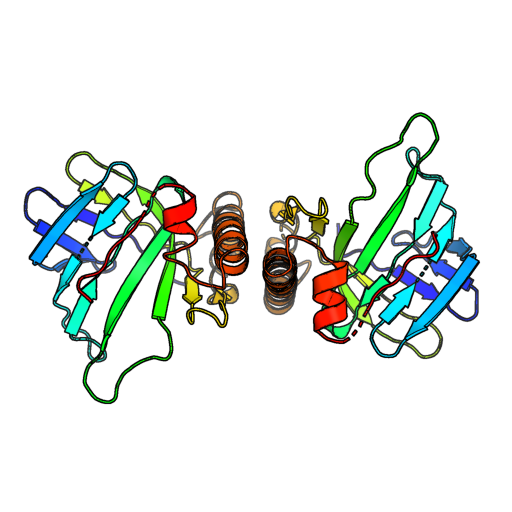OM 953 O O . ARG A 1 112 ? 13.104 7.190 30.436 1.00 19.38 110 ARG A O 1
ATOM 961 N N . THR A 1 113 ? 10.942 7.809 30.264 1.00 21.38 111 THR A N 1
ATOM 962 C CA . THR A 1 113 ? 11.138 9.101 30.925 1.00 22.56 111 THR A CA 1
ATOM 963 C C . THR A 1 113 ? 11.882 9.022 32.255 1.00 22.71 111 THR A C 1
ATOM 964 O O . THR A 1 113 ? 11.506 8.238 33.153 1.00 22.23 111 THR A O 1
ATOM 968 N N . GLY A 1 114 ? 12.970 9.798 32.365 1.00 23.65 112 GLY A N 1
ATOM 969 C CA . GLY A 1 114 ? 13.757 9.903 33.581 1.00 22.34 112 GLY A CA 1
ATOM 970 C C . GLY A 1 114 ? 14.723 8.754 33.720 1.00 22.27 112 GLY A C 1
ATOM 971 O O . GLY A 1 114 ? 15.401 8.611 34.753 1.00 22.92 112 GLY A O 1
ATOM 972 N N . ARG A 1 115 ? 14.802 7.934 32.674 1.00 20.54 113 ARG A N 1
ATOM 973 C CA . ARG A 1 115 ? 15.606 6.736 32.727 1.00 21.52 113 ARG A CA 1
ATOM 974 C C . ARG A 1 115 ? 16.588 6.584 31.570 1.00 21.20 113 ARG A C 1
ATOM 975 O O . ARG A 1 115 ? 17.800 6.588 31.793 1.00 22.12 113 ARG A O 1
ATOM 983 N N . ASP A 1 116 ? 16.079 6.433 30.340 1.00 20.69 114 ASP A N 1
ATOM 984 C CA . ASP A 1 116 ? 16.966 6.145 29.235 1.00 20.86 114 ASP A CA 1
ATOM 985 C C . ASP A 1 116 ? 16.337 6.339 27.873 1.00 20.60 114 ASP A C 1
ATOM 986 O O . ASP A 1 116 ? 15.119 6.492 27.743 1.00 20.96 114 ASP A O 1
ATOM 991 N N . THR A 1 117 ? 17.185 6.304 26.852 1.00 20.35 115 THR A N 1
ATOM 992 C CA . THR A 1 117 ? 16.733 6.355 25.456 1.00 19.74 115 THR A CA 1
ATOM 993 C C . THR A 1 117 ? 17.486 5.256 24.718 1.00 20.23 115 THR A C 1
ATOM 994 O O . THR A 1 117 ? 18.701 5.098 24.915 1.00 20.57 115 THR A O 1
ATOM 998 N N A GLU A 1 118 ? 16.782 4.521 23.863 0.50 19.82 116 GLU A N 1
ATOM 999 N N B GLU A 1 118 ? 16.771 4.461 23.927 0.50 19.73 116 GLU A N 1
ATOM 1000 C CA A GLU A 1 118 ? 17.379 3.396 23.135 0.50 20.09 116 GLU A CA 1
ATOM 1001 C CA B GLU A 1 118 ? 17.426 3.439 23.106 0.50 19.71 116 GLU A CA 1
ATOM 1002 C C A GLU A 1 118 ? 17.192 3.627 21.629 0.50 19.70 116 GLU A C 1
ATOM 1003 C C B GLU A 1 118 ? 17.234 3.804 21.641 0.50 19.51 116 GLU A C 1
ATOM 1004 O O A GLU A 1 118 ? 16.054 3.829 21.183 0.50 18.66 116 GLU A O 1
ATOM 1005 O O B GLU A 1 118 ? 16.157 4.241 21.228 0.50 18.19 116 GLU A O 1
ATOM 1016 N N . LEU A 1 119 ? 18.295 3.629 20.865 1.00 18.64 117 LEU A N 1
ATOM 1017 C CA . LEU A 1 119 ? 18.248 3.822 19.390 1.00 18.58 117 LEU A CA 1
ATOM 1018 C C . LEU A 1 119 ? 18.123 2.450 18.731 1.00 19.36 117 LEU A C 1
ATOM 1019 O O . LEU A 1 119 ? 18.950 1.568 18.969 1.00 19.71 117 LEU A O 1
ATOM 1024 N N . LEU A 1 120 ? 17.051 2.271 17.964 1.00 19.72 118 LEU A N 1
ATOM 1025 C CA . LEU A 1 120 ? 16.732 0.967 17.333 1.00 20.68 118 LEU A CA 1
ATOM 1026 C C . LEU A 1 120 ? 16.812 1.073 15.820 1.00 20.27 118 LEU A C 1
ATOM 1027 O O . LEU A 1 120 ? 16.753 2.160 15.251 1.00 19.39 118 LEU A O 1
ATOM 1032 N N . ASP A 1 121 ? 16.942 -0.086 15.176 1.00 20.51 119 ASP A N 1
ATOM 1033 C CA . ASP A 1 121 ? 16.853 -0.198 13.717 1.00 20.04 119 ASP A CA 1
ATOM 1034 C C . ASP A 1 121 ? 18.044 0.421 12.941 1.00 18.65 119 ASP A C 1
ATOM 1035 O O . ASP A 1 121 ? 17.915 0.749 11.752 1.00 19.57 119 ASP A O 1
ATOM 1040 N N . VAL A 1 122 ? 19.212 0.536 13.592 1.00 18.71 120 VAL A N 1
ATOM 1041 C CA . VAL A 1 122 ? 20.413 0.994 12.909 1.00 18.91 120 VAL A CA 1
ATOM 1042 C C . VAL A 1 122 ? 20.760 0.000 11.813 1.00 19.34 120 VAL A C 1
ATOM 1043 O O . VAL A 1 122 ? 21.188 0.408 10.729 1.00 20.30 120 VAL A O 1
ATOM 1047 N N . ASP A 1 123 ? 20.543 -1.285 12.098 1.00 21.44 121 ASP A N 1
ATOM 1048 C CA . ASP A 1 123 ? 20.784 -2.314 11.073 1.00 22.26 121 ASP A CA 1
ATOM 1049 C C . ASP A 1 123 ? 19.973 -2.076 9.807 1.00 21.77 121 ASP A C 1
ATOM 1050 O O . ASP A 1 123 ? 20.488 -2.225 8.704 1.00 20.29 121 ASP A O 1
ATOM 1055 N N . GLU A 1 124 ? 18.720 -1.654 9.956 1.00 21.02 122 GLU A N 1
ATOM 1056 C CA . GLU A 1 124 ? 17.882 -1.380 8.796 1.00 22.05 122 GLU A CA 1
ATOM 1057 C C . GLU A 1 124 ? 18.396 -0.195 8.011 1.00 21.52 122 GLU A C 1
ATOM 1058 O O . GLU A 1 124 ? 18.411 -0.225 6.795 1.00 20.67 122 GLU A O 1
ATOM 1064 N N . LEU A 1 125 ? 18.835 0.856 8.703 1.00 21.19 123 LEU A N 1
ATOM 1065 C CA . LEU A 1 125 ? 19.389 2.018 7.988 1.00 21.04 123 LEU A CA 1
ATOM 1066 C C . LEU A 1 125 ? 20.599 1.608 7.156 1.00 21.48 123 LEU A C 1
ATOM 1067 O O . LEU A 1 125 ? 20.758 2.014 5.981 1.00 21.65 123 LEU A O 1
ATOM 1080 N N A GLU A 1 127 ? 21.369 -1.408 5.961 0.50 21.03 125 GLU A N 1
ATOM 1081 N N B GLU A 1 127 ? 21.360 -1.428 6.004 0.50 21.37 125 GLU A N 1
ATOM 1082 C CA A GLU A 1 127 ? 21.025 -2.219 4.781 0.50 21.07 125 GLU A CA 1
ATOM 1083 C CA B GLU A 1 127 ? 20.840 -2.276 4.880 0.50 22.02 125 GLU A CA 1
ATOM 1084 C C A GLU A 1 127 ? 20.293 -1.406 3.698 0.50 21.10 125 GLU A C 1
ATOM 1085 C C B GLU A 1 127 ? 20.332 -1.389 3.744 0.50 21.54 125 GLU A C 1
ATOM 1086 O O A GLU A 1 127 ? 20.462 -1.676 2.511 0.50 19.56 125 GLU A O 1
ATOM 1087 O O B GLU A 1 127 ? 20.668 -1.597 2.576 0.50 20.42 125 GLU A O 1
ATOM 1098 N N . ALA A 1 128 ? 19.479 -0.420 4.088 1.00 21.04 126 ALA A N 1
ATOM 1099 C CA . ALA A 1 128 ? 18.862 0.472 3.093 1.00 20.67 126 ALA A CA 1
ATOM 1100 C C . ALA A 1 128 ? 19.901 1.303 2.357 1.00 20.96 126 ALA A C 1
ATOM 1101 O O . ALA A 1 128 ? 19.791 1.540 1.143 1.00 22.39 126 ALA A O 1
ATOM 1103 N N . HIS A 1 129 ? 20.920 1.731 3.077 1.00 21.15 127 HIS A N 1
ATOM 1104 C CA . HIS A 1 129 ? 21.977 2.498 2.471 1.00 23.20 127 HIS A CA 1
ATOM 1105 C C . HIS A 1 129 ? 22.801 1.627 1.528 1.00 24.21 127 HIS A C 1
ATOM 1106 O O . HIS A 1 129 ? 23.126 2.062 0.416 1.00 24.56 127 HIS A O 1
ATOM 1113 N N . THR A 1 130 ? 23.143 0.410 1.946 1.00 25.64 128 THR A N 1
ATOM 1114 C CA . THR A 1 130 ? 24.026 -0.392 1.078 1.00 27.89 128 THR A CA 1
ATOM 1115 C C . THR A 1 130 ? 23.305 -0.801 -0.180 1.00 28.27 128 THR A C 1
ATOM 1116 O O . THR A 1 130 ? 23.943 -0.986 -1.230 1.00 29.03 128 THR A O 1
ATOM 1120 N N . THR A 1 131 ? 21.987 -0.952 -0.099 1.00 27.53 129 THR A N 1
ATOM 1121 C CA . THR A 1 131 ? 21.227 -1.415 -1.263 1.00 27.43 129 THR A CA 1
ATOM 1122 C C . THR A 1 131 ? 20.686 -0.232 -2.084 1.00 27.76 129 THR A C 1
ATOM 1123 O O . THR A 1 131 ? 19.994 -0.428 -3.079 1.00 27.07 129 THR A O 1
ATOM 1127 N N . GLY A 1 132 ? 21.004 0.988 -1.654 1.00 27.19 130 GLY A N 1
ATOM 1128 C CA . GLY A 1 132 ? 20.707 2.188 -2.434 1.00 27.37 130 GLY A CA 1
ATOM 1129 C C . GLY A 1 132 ? 19.278 2.687 -2.337 1.00 27.65 130 GLY A C 1
ATOM 1130 O O . GLY A 1 132 ? 18.808 3.388 -3.235 1.00 27.68 130 GLY A O 1
ATOM 1131 N N . LEU A 1 133 ? 18.589 2.320 -1.260 1.00 27.56 131 LEU A N 1
ATOM 1132 C CA . LEU A 1 133 ? 17.208 2.779 -1.033 1.00 28.36 131 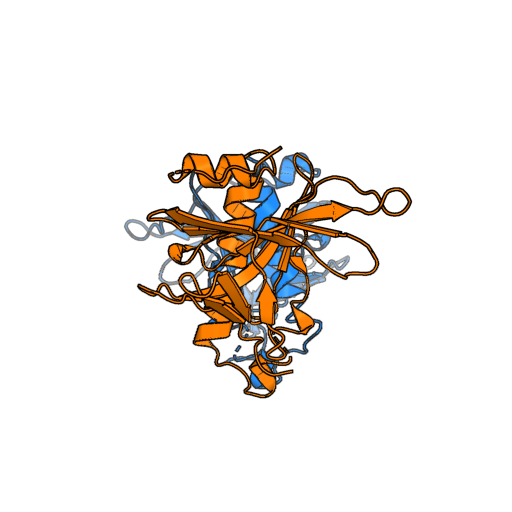LEU A CA 1
ATOM 1133 C C . LEU A 1 133 ? 17.145 4.206 -0.494 1.00 29.18 131 LEU A C 1
ATOM 1134 O O . LEU A 1 133 ? 16.116 4.874 -0.621 1.00 29.92 131 LEU A O 1
ATOM 1139 N N . LEU A 1 134 ? 18.236 4.664 0.122 1.00 29.74 132 LEU A N 1
ATOM 1140 C CA . LEU A 1 134 ? 18.431 6.100 0.350 1.00 30.78 132 LEU A CA 1
ATOM 1141 C C . LEU A 1 134 ? 19.898 6.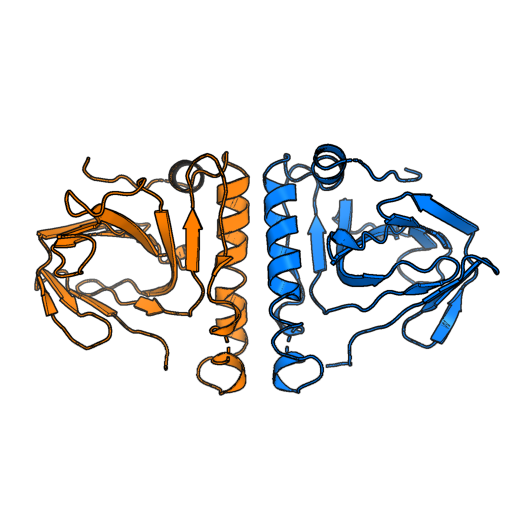466 0.195 1.00 30.89 132 LEU A C 1
ATOM 1142 O O . LEU A 1 134 ? 20.789 5.626 0.384 1.00 31.21 132 LEU A O 1
ATOM 1147 N N . ASP A 1 135 ? 20.157 7.723 -0.132 1.00 31.35 133 ASP A N 1
ATOM 1148 C CA . ASP A 1 135 ? 21.544 8.129 -0.357 1.00 32.38 133 ASP A CA 1
ATOM 1149 C C . ASP A 1 135 ? 22.343 8.380 0.923 1.00 32.32 133 ASP A C 1
ATOM 1150 O O . ASP A 1 135 ? 21.784 8.367 2.046 1.00 31.68 133 ASP A O 1
ATOM 1155 N N . THR A 1 136 ? 23.651 8.595 0.756 1.00 31.76 134 THR A N 1
ATOM 1156 C CA . THR A 1 136 ? 24.570 8.776 1.884 1.00 31.07 134 THR A CA 1
ATOM 1157 C C . THR A 1 136 ? 24.243 10.028 2.673 1.00 30.29 134 THR A C 1
ATOM 1158 O O . THR A 1 136 ? 24.267 9.988 3.900 1.00 29.42 134 THR A O 1
ATOM 1162 N N . ALA A 1 137 ? 23.897 11.115 1.980 1.00 29.10 135 ALA A N 1
ATOM 1163 C CA . ALA A 1 137 ? 23.522 12.353 2.668 1.00 28.38 135 ALA A CA 1
ATOM 1164 C C . ALA A 1 137 ? 22.315 12.106 3.606 1.00 27.06 135 ALA A C 1
ATOM 1165 O O . ALA A 1 137 ? 22.295 12.553 4.775 1.00 26.72 135 ALA A O 1
ATOM 1167 N N . THR A 1 138 ? 21.319 11.379 3.103 1.00 25.99 136 THR A N 1
ATOM 1168 C CA . THR A 1 138 ? 20.107 11.136 3.870 1.00 24.30 136 THR A CA 1
ATOM 1169 C C . THR A 1 138 ? 20.388 10.188 5.027 1.00 22.97 136 THR A C 1
ATOM 1170 O O . THR A 1 138 ? 19.895 10.415 6.162 1.00 21.28 136 THR A O 1
ATOM 1174 N N . ALA A 1 139 ? 21.212 9.163 4.789 1.00 21.80 137 ALA A N 1
ATOM 1175 C CA . ALA A 1 139 ? 21.549 8.256 5.876 1.00 22.06 137 ALA A CA 1
ATOM 1176 C C . ALA A 1 139 ? 22.357 8.980 6.951 1.00 22.45 137 ALA A C 1
ATOM 1177 O O . ALA A 1 139 ? 22.076 8.841 8.154 1.00 21.17 137 ALA A O 1
ATOM 1179 N N A GLU A 1 140 ? 23.342 9.769 6.526 0.50 21.95 138 GLU A N 1
ATOM 1180 N N B GLU A 1 140 ? 23.346 9.761 6.510 0.50 22.45 138 GLU A N 1
ATOM 1181 C CA A GLU A 1 140 ? 24.118 10.586 7.463 0.50 21.55 138 GLU A CA 1
ATOM 1182 C CA B GLU A 1 140 ? 24.132 10.632 7.396 0.50 22.83 138 GLU A CA 1
ATOM 1183 C C A GLU A 1 140 ? 23.200 11.502 8.275 0.50 21.27 138 GLU A C 1
ATOM 1184 C C B GLU A 1 140 ? 23.212 11.497 8.251 0.50 21.87 138 GLU A C 1
ATOM 1185 O O A GLU A 1 140 ? 23.297 11.543 9.512 0.50 21.26 138 GLU A O 1
ATOM 1186 O O B GLU A 1 140 ? 23.310 11.494 9.487 0.50 21.96 138 GLU A O 1
ATOM 1197 N N . GLN A 1 141 ? 22.295 12.202 7.588 1.00 21.00 139 GLN A N 1
ATOM 1198 C CA . GLN A 1 141 ? 21.326 13.081 8.265 1.00 21.77 139 GLN A CA 1
ATOM 1199 C C . GLN A 1 141 ? 20.460 12.333 9.270 1.00 20.35 139 GLN A C 1
ATOM 1200 O O . GLN A 1 141 ? 20.173 12.869 10.350 1.00 21.77 139 GLN A O 1
ATOM 1206 N N . ALA A 1 142 ? 20.023 11.123 8.914 1.00 19.34 140 ALA A N 1
ATOM 1207 C CA . ALA A 1 142 ? 19.247 10.307 9.860 1.00 19.29 140 ALA A CA 1
ATOM 1208 C C . ALA A 1 142 ? 20.042 10.099 11.154 1.00 19.27 140 ALA A C 1
ATOM 1209 O O . ALA A 1 142 ? 19.4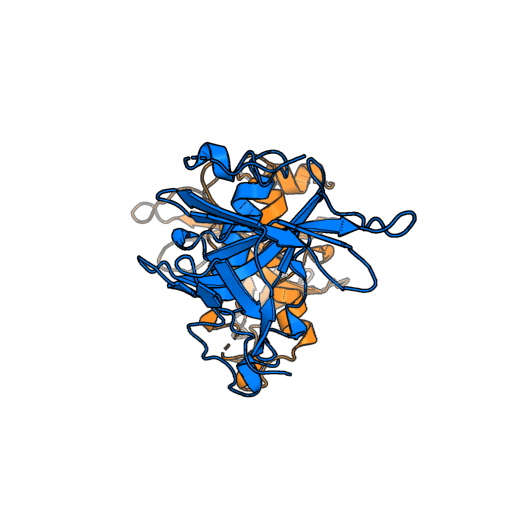97 10.250 12.255 1.00 18.43 140 ALA A O 1
ATOM 1211 N N . ILE A 1 143 ? 21.325 9.727 11.027 1.00 18.91 141 ILE A N 1
ATOM 1212 C CA . ILE A 1 143 ? 22.159 9.514 12.224 1.00 20.72 141 ILE A CA 1
ATOM 1213 C C . ILE A 1 143 ? 22.318 10.805 13.025 1.00 19.31 141 ILE A C 1
ATOM 1214 O O . ILE A 1 143 ? 22.187 10.829 14.278 1.00 19.82 141 ILE A O 1
ATOM 1219 N N . LEU A 1 144 ? 22.552 11.894 12.327 1.00 20.54 142 LEU A N 1
ATOM 1220 C CA . LEU A 1 144 ? 22.683 13.181 13.010 1.00 21.33 142 LEU A CA 1
ATOM 1221 C C . LEU A 1 144 ? 21.379 13.676 13.652 1.00 19.91 142 LEU A C 1
ATOM 1222 O O . LEU A 1 144 ? 21.395 14.237 14.725 1.00 21.06 142 LEU A O 1
ATOM 1227 N N . THR A 1 145 ? 20.242 13.394 13.031 1.00 19.63 143 THR A N 1
ATOM 1228 C CA . THR A 1 145 ? 18.938 13.778 13.611 1.00 19.13 143 THR A CA 1
ATOM 1229 C C . THR A 1 145 ? 18.779 12.997 14.900 1.00 18.25 143 THR A C 1
ATOM 1230 O O . THR A 1 145 ? 18.378 13.532 15.959 1.00 17.42 143 THR A O 1
ATOM 1234 N N . ALA A 1 146 ? 19.092 11.711 14.820 1.00 16.70 144 ALA A N 1
ATOM 1235 C CA . ALA A 1 146 ? 19.016 10.841 16.028 1.00 17.93 144 ALA A CA 1
ATOM 1236 C C . ALA A 1 146 ? 19.924 11.324 17.153 1.00 19.14 144 ALA A C 1
ATOM 1237 O O . ALA A 1 146 ? 19.495 11.400 18.329 1.00 19.45 144 ALA A O 1
ATOM 1239 N N . THR A 1 147 ? 21.176 11.656 16.826 1.00 19.12 145 THR A N 1
ATOM 1240 C CA . THR A 1 147 ? 22.127 12.051 17.900 1.00 20.74 145 THR A CA 1
ATOM 1241 C C . THR A 1 147 ? 21.755 13.385 18.522 1.00 19.06 145 THR A C 1
ATOM 1242 O O . THR A 1 147 ? 21.864 13.518 19.759 1.00 18.81 145 THR A O 1
ATOM 1246 N N . THR A 1 148 ? 21.292 14.346 17.699 1.00 18.36 146 THR A N 1
ATOM 1247 C CA . THR A 1 148 ? 20.773 15.627 18.217 1.00 19.19 146 THR A CA 1
ATOM 1248 C C . THR A 1 148 ? 19.678 15.391 19.266 1.00 18.78 146 THR A C 1
ATOM 1249 O O . THR A 1 148 ? 19.707 15.977 20.366 1.00 19.14 146 THR A O 1
ATOM 1253 N N . ALA A 1 149 ? 18.773 14.462 18.955 1.00 17.81 147 ALA A N 1
ATOM 1254 C CA . ALA A 1 149 ? 17.643 14.157 19.842 1.00 17.69 147 ALA A CA 1
ATOM 1255 C C . ALA A 1 149 ? 18.140 13.445 21.059 1.00 17.41 147 ALA A C 1
ATOM 1256 O O . ALA A 1 149 ? 17.762 13.786 22.181 1.00 17.42 147 ALA A O 1
ATOM 1258 N N . ILE A 1 150 ? 18.988 12.429 20.849 1.00 17.80 148 ILE A N 1
ATOM 1259 C CA . ILE A 1 150 ? 19.527 11.646 22.012 1.00 18.23 148 ILE A CA 1
ATOM 1260 C C . ILE A 1 150 ? 20.206 12.602 23.004 1.00 18.01 148 ILE A C 1
ATOM 1261 O O . ILE A 1 150 ? 20.014 12.535 24.236 1.00 17.85 148 ILE A O 1
ATOM 1266 N N . ASP A 1 151 ? 20.995 13.522 22.467 1.00 17.66 149 ASP A N 1
ATOM 1267 C CA . ASP A 1 151 ? 21.696 14.520 23.286 1.00 17.82 149 ASP A CA 1
ATOM 1268 C C . ASP A 1 151 ? 20.727 15.441 24.074 1.00 17.21 149 ASP A C 1
ATOM 1269 O O . ASP A 1 151 ? 20.849 15.578 25.291 1.00 17.99 149 ASP A O 1
ATOM 1274 N N . GLY A 1 152 ? 19.736 16.016 23.382 1.00 17.41 150 GLY A N 1
ATOM 1275 C CA . GLY A 1 152 ? 18.764 16.927 24.024 1.00 17.34 150 GLY A CA 1
ATOM 1276 C C . GLY A 1 152 ? 17.956 16.183 25.073 1.00 17.88 150 GLY A C 1
ATOM 1277 O O . GLY A 1 152 ? 17.746 16.665 26.163 1.00 18.79 150 GLY A O 1
ATOM 1278 N N . ILE A 1 153 ? 17.472 14.988 24.717 1.00 16.93 151 ILE A N 1
ATOM 1279 C CA . ILE A 1 153 ? 16.717 14.165 25.687 1.00 17.07 151 ILE A CA 1
ATOM 1280 C C . ILE A 1 153 ? 17.555 13.903 26.924 1.00 17.44 151 ILE A C 1
ATOM 1281 O O . ILE A 1 153 ? 17.090 14.095 28.062 1.00 18.39 151 ILE A O 1
ATOM 1286 N N . ALA A 1 154 ? 18.799 13.446 26.726 1.00 17.67 152 ALA A N 1
ATOM 1287 C CA . ALA A 1 154 ? 19.639 13.073 27.873 1.00 17.30 152 ALA A CA 1
ATOM 1288 C C . ALA A 1 154 ? 19.959 14.284 28.769 1.00 18.21 152 ALA A C 1
ATOM 1289 O O . ALA A 1 154 ? 20.145 14.157 29.966 1.00 18.47 152 ALA A O 1
ATOM 1291 N N . ALA A 1 155 ? 20.083 15.460 28.149 1.00 17.09 153 ALA A N 1
ATOM 1292 C CA . ALA A 1 155 ? 20.463 16.650 28.857 1.00 18.35 153 ALA A CA 1
ATOM 1293 C C . ALA A 1 155 ? 19.284 17.197 29.649 1.00 18.50 153 ALA A C 1
ATOM 1294 O O . ALA A 1 155 ? 19.457 18.126 30.447 1.00 19.08 153 ALA A O 1
ATOM 1296 N N . HIS A 1 156 ? 18.084 16.633 29.433 1.00 17.40 154 HIS A N 1
ATOM 1297 C CA . HIS A 1 156 ? 16.869 17.103 30.146 1.00 18.18 154 HIS A CA 1
ATOM 1298 C C . HIS A 1 156 ? 16.197 15.965 30.889 1.00 18.95 154 HIS A C 1
ATOM 1299 O O . HIS A 1 156 ? 14.987 15.794 30.808 1.00 19.88 154 HIS A O 1
ATOM 1306 N N . GLY A 1 157 ? 17.003 15.205 31.607 1.00 18.39 155 GLY A N 1
ATOM 1307 C CA . GLY A 1 157 ? 16.492 14.155 32.489 1.00 19.76 155 GLY A CA 1
ATOM 1308 C C . GLY A 1 157 ? 15.811 13.016 31.744 1.00 19.56 155 GLY A C 1
ATOM 1309 O O . GLY A 1 157 ? 14.841 12.381 32.245 1.00 19.72 155 GLY A O 1
ATOM 1310 N N . HIS A 1 158 ? 16.335 12.726 30.549 1.00 19.14 156 HIS A N 1
ATOM 1311 C CA . HIS A 1 158 ? 15.756 11.749 29.659 1.00 19.32 156 HIS A CA 1
ATOM 1312 C C . HIS A 1 158 ? 14.257 11.952 29.565 1.00 20.23 156 HIS A C 1
ATOM 1313 O O . HIS A 1 158 ? 13.489 10.988 29.687 1.00 20.21 156 HIS A O 1
ATOM 1320 N N . ASP A 1 159 ? 13.874 13.192 29.258 1.00 18.58 157 ASP A N 1
ATOM 1321 C CA . ASP A 1 159 ? 12.461 13.569 29.159 1.00 18.62 157 ASP A CA 1
ATOM 1322 C C . ASP A 1 159 ? 12.296 14.266 27.819 1.00 18.48 157 ASP A C 1
ATOM 1323 O O . ASP A 1 159 ? 12.753 15.403 27.633 1.00 18.46 157 ASP A O 1
ATOM 1328 N N . LEU A 1 160 ? 11.661 13.576 26.881 1.00 19.28 158 LEU A N 1
ATOM 1329 C CA . LEU A 1 160 ? 11.479 14.119 25.520 1.00 20.34 158 LEU A CA 1
ATOM 1330 C C . LEU A 1 160 ? 10.713 15.451 25.590 1.00 19.76 158 LEU A C 1
ATOM 1331 O O . LEU A 1 160 ? 11.123 16.445 24.982 1.00 19.42 158 LEU A O 1
ATOM 1336 N N . GLY A 1 161 ? 9.580 15.472 26.318 1.00 18.88 159 GLY A N 1
ATOM 1337 C CA . GLY A 1 161 ? 8.753 16.700 26.384 1.00 19.77 159 GLY A CA 1
ATOM 1338 C C . GLY A 1 161 ? 9.504 17.892 26.949 1.00 18.93 159 GLY A C 1
ATOM 1339 O O . GLY A 1 161 ? 9.322 19.031 26.493 1.00 19.63 159 GLY A O 1
ATOM 1340 N N A ARG A 1 162 ? 10.356 17.627 27.940 0.60 18.40 160 ARG A N 1
ATOM 1341 N N B ARG A 1 162 ? 10.362 17.643 27.937 0.40 18.53 160 ARG A N 1
ATOM 1342 C CA A ARG A 1 162 ? 11.095 18.707 28.598 0.60 17.71 160 ARG A CA 1
ATOM 1343 C CA B ARG A 1 162 ? 11.077 18.744 28.587 0.40 17.89 160 ARG A CA 1
ATOM 1344 C C A ARG A 1 162 ? 12.141 19.274 27.637 0.60 16.92 160 ARG A C 1
ATOM 1345 C C B ARG A 1 162 ? 12.200 19.275 27.693 0.40 17.18 160 ARG A C 1
ATOM 1346 O O A ARG A 1 162 ? 12.237 20.484 27.462 0.60 17.60 160 ARG A O 1
ATOM 1347 O O B ARG A 1 162 ? 12.431 20.475 27.644 0.40 17.86 160 ARG A O 1
ATOM 1362 N N . TRP A 1 163 ? 12.863 18.390 26.942 1.00 16.65 161 TRP A N 1
ATOM 1363 C CA . TRP A 1 163 ? 13.812 18.862 25.928 1.00 16.90 161 TRP A CA 1
ATOM 1364 C C . TRP A 1 163 ? 13.046 19.705 24.926 1.00 17.87 161 TRP A C 1
ATOM 1365 O O . TRP A 1 163 ? 13.478 20.807 24.573 1.00 17.45 161 TRP A O 1
ATOM 1376 N N . LEU A 1 164 ? 11.903 19.224 24.455 1.00 16.84 162 LEU A N 1
ATOM 1377 C CA . LEU A 1 164 ? 11.204 19.944 23.388 1.00 17.81 162 LEU A CA 1
ATOM 1378 C C . LEU A 1 164 ? 10.718 21.271 23.893 1.00 18.06 162 LEU A C 1
ATOM 1379 O O . LEU A 1 164 ? 10.853 22.277 23.198 1.00 18.80 162 LEU A O 1
ATOM 1384 N N . ALA A 1 165 ? 10.195 21.284 25.114 1.00 18.18 163 ALA A N 1
ATOM 1385 C CA . ALA A 1 165 ? 9.687 22.557 25.687 1.00 19.93 163 ALA A CA 1
ATOM 1386 C C . ALA A 1 165 ? 10.829 23.573 25.845 1.00 20.22 163 ALA A C 1
ATOM 1387 O O . ALA A 1 165 ? 10.660 24.775 25.611 1.00 20.63 163 ALA A O 1
ATOM 1389 N N . SER A 1 166 ? 12.019 23.079 26.213 1.00 19.72 164 SER A N 1
ATOM 1390 C CA . SER A 1 166 ? 13.193 23.935 26.405 1.00 19.82 164 SER A CA 1
ATOM 1391 C C . SER A 1 166 ? 13.667 24.616 25.130 1.00 20.97 164 SER A C 1
ATOM 1392 O O . SER A 1 166 ? 14.282 25.684 25.211 1.00 21.21 164 SER A O 1
ATOM 1395 N N . ILE A 1 167 ? 13.368 24.032 23.974 1.00 21.25 165 ILE A N 1
ATOM 1396 C CA . ILE A 1 167 ? 13.721 24.659 22.709 1.00 22.42 165 ILE A CA 1
ATOM 1397 C C . ILE A 1 167 ? 12.517 25.315 22.031 1.00 23.48 165 ILE A C 1
ATOM 1398 O O . ILE A 1 167 ? 12.550 25.538 20.823 1.00 24.33 165 ILE A O 1
ATOM 1403 N N . GLY A 1 168 ? 11.443 25.573 22.792 1.00 24.09 166 GLY A N 1
ATOM 1404 C CA . GLY A 1 168 ? 10.285 26.304 22.284 1.00 24.14 166 GLY A CA 1
ATOM 1405 C C . GLY A 1 168 ? 9.397 25.510 21.336 1.00 26.01 166 GLY A C 1
ATOM 1406 O O . GLY A 1 168 ? 8.637 26.093 20.542 1.00 25.15 166 GLY A O 1
ATOM 1415 N N . PRO A 1 170 ? 7.078 23.029 22.494 1.00 27.23 168 PRO A N 1
ATOM 1416 C CA . PRO A 1 170 ? 6.371 22.220 23.466 1.00 27.78 168 PRO A CA 1
ATOM 1417 C C . PRO A 1 170 ? 5.331 21.366 22.754 1.00 28.26 168 PRO A C 1
ATOM 1418 O O . PRO A 1 170 ? 4.672 21.845 21.784 1.00 28.40 168 PRO A O 1
ATOM 1422 N N . ILE A 1 171 ? 5.220 20.111 23.183 1.00 25.88 169 ILE A N 1
ATOM 1423 C CA . ILE A 1 171 ? 4.225 19.206 22.637 1.00 25.28 169 ILE A CA 1
ATOM 1424 C C . ILE A 1 171 ? 3.342 18.783 23.783 1.00 26.51 169 ILE A C 1
ATOM 1425 O O . ILE A 1 171 ? 3.774 18.826 24.954 1.00 26.53 169 ILE A O 1
ATOM 1430 N N . ASP A 1 172 ? 2.085 18.486 23.475 1.00 25.75 170 ASP A N 1
ATOM 1431 C CA . ASP A 1 172 ? 1.185 17.977 24.491 1.00 26.71 170 ASP A CA 1
ATOM 1432 C C . ASP A 1 172 ? 0.364 16.800 23.994 1.00 24.85 170 ASP A C 1
ATOM 1433 O O . ASP A 1 172 ? 0.200 16.585 22.785 1.00 24.00 170 ASP A O 1
ATOM 1438 N N . TRP A 1 173 ? -0.103 16.016 24.946 1.00 23.88 171 TRP A N 1
ATOM 1439 C CA . TRP A 1 173 ? -0.800 14.786 24.673 1.00 24.32 171 TRP A CA 1
ATOM 1440 C C . TRP A 1 173 ? -2.166 14.763 25.381 1.00 25.58 171 TRP A C 1
ATOM 1441 O O . TRP A 1 173 ? -2.382 15.482 26.381 1.00 25.12 171 TRP A O 1
ATOM 1452 N N . ARG A 1 174 ? -3.057 13.898 24.912 1.00 25.79 172 ARG A N 1
ATOM 1453 C CA . ARG A 1 174 ? -4.375 13.802 25.527 1.00 27.32 172 ARG A CA 1
ATOM 1454 C C . ARG A 1 174 ? -4.322 13.176 26.933 1.00 28.16 172 ARG A C 1
ATOM 1455 O O . ARG A 1 174 ? -5.136 13.517 27.804 1.00 28.66 172 ARG A O 1
ATOM 1463 N N A GLY A 1 175 ? -3.322 12.334 27.175 0.50 27.61 173 GLY A N 1
ATOM 1464 N N B GLY A 1 175 ? -3.407 12.230 27.125 0.50 28.23 173 GLY A N 1
ATOM 1465 C CA A GLY A 1 175 ? -2.964 11.919 28.526 0.50 28.91 173 GLY A CA 1
ATOM 1466 C CA B GLY A 1 175 ? -3.383 11.392 28.311 0.50 30.17 173 GLY A CA 1
ATOM 1467 C C A GLY A 1 175 ? -1.967 12.870 29.164 0.50 28.80 173 GLY A C 1
ATOM 1468 C C B GLY A 1 175 ? -4.015 10.032 28.054 0.50 30.79 173 GLY A C 1
ATOM 1469 O O A GLY A 1 175 ? -0.748 12.693 29.031 0.50 28.96 173 GLY A O 1
ATOM 1470 O O B GLY A 1 175 ? -3.611 9.024 28.644 0.50 31.50 173 GLY A O 1
ATOM 1471 N N . HIS B 1 11 ? 40.128 4.882 3.225 1.00 43.44 9 HIS B N 1
ATOM 1472 C CA . HIS B 1 11 ? 41.164 4.002 3.858 1.00 43.23 9 HIS B CA 1
ATOM 1473 C C . HIS B 1 11 ? 40.536 2.898 4.732 1.00 42.03 9 HIS B C 1
ATOM 1474 O O . HIS B 1 11 ? 39.503 3.127 5.371 1.00 41.67 9 HIS B O 1
ATOM 1481 N N . PRO B 1 12 ? 41.139 1.689 4.740 1.00 40.61 10 PRO B N 1
ATOM 1482 C CA . PRO B 1 12 ? 40.760 0.621 5.683 1.00 39.17 10 PRO B CA 1
ATOM 1483 C C . PRO B 1 12 ? 40.958 1.052 7.137 1.00 37.25 10 PRO B C 1
ATOM 1484 O O . PRO B 1 12 ? 41.744 1.959 7.393 1.00 37.35 10 PRO B O 1
ATOM 1488 N N . PRO B 1 13 ? 40.213 0.445 8.082 1.00 35.74 11 PRO B N 1
ATOM 1489 C CA . PRO B 1 13 ? 40.300 0.915 9.473 1.00 33.78 11 PRO B CA 1
ATOM 1490 C C . PRO B 1 13 ? 41.737 1.015 9.986 1.00 32.64 11 PRO B C 1
ATOM 1491 O O . PRO B 1 13 ? 42.513 0.059 9.839 1.00 32.23 11 PRO B O 1
ATOM 1495 N N . LYS B 1 14 ? 42.069 2.168 10.578 1.00 30.76 12 LYS B N 1
ATOM 1496 C CA . LYS B 1 14 ? 43.377 2.425 11.188 1.00 29.67 12 LYS B CA 1
ATOM 1497 C C . LYS B 1 14 ? 43.657 1.436 12.335 1.00 28.58 12 LYS B C 1
ATOM 1498 O O . LYS B 1 14 ? 42.812 1.216 13.192 1.00 27.43 12 LYS B O 1
ATOM 1504 N N . VAL B 1 15 ? 44.831 0.804 12.336 1.00 25.76 13 VAL B N 1
ATOM 1505 C CA . VAL B 1 15 ? 45.204 -0.084 13.455 1.00 24.60 13 VAL B CA 1
ATOM 1506 C C . VAL B 1 15 ? 46.442 0.434 14.159 1.00 23.62 13 VAL B C 1
ATOM 1507 O O . VAL B 1 15 ? 47.406 0.797 13.507 1.00 25.31 13 VAL B O 1
ATOM 1511 N N . GLU B 1 16 ? 46.441 0.422 15.472 1.00 23.21 14 GLU B N 1
ATOM 1512 C CA . GLU B 1 16 ? 47.591 0.890 16.231 1.00 22.39 14 GLU B CA 1
ATOM 1513 C C . GLU B 1 16 ? 47.875 -0.123 17.278 1.00 21.74 14 GLU B C 1
ATOM 1514 O O . GLU B 1 16 ? 46.974 -0.856 17.699 1.00 20.84 14 GLU B O 1
ATOM 1520 N N . TYR B 1 17 ? 49.144 -0.155 17.691 1.00 21.39 15 TYR B N 1
ATOM 1521 C CA . TYR B 1 17 ? 49.586 -0.946 18.819 1.00 21.78 15 TYR B CA 1
ATOM 1522 C C . TYR B 1 17 ? 50.172 -0.100 19.909 1.00 20.62 15 TYR B C 1
ATOM 1523 O O . TYR B 1 17 ? 50.794 0.935 19.667 1.00 22.24 15 TYR B O 1
ATOM 1532 N N . PHE B 1 18 ? 49.998 -0.564 21.123 1.00 20.77 16 PHE B N 1
ATOM 1533 C CA . PHE B 1 18 ? 50.484 0.131 22.285 1.00 21.54 16 PHE B CA 1
ATOM 1534 C C . PHE B 1 18 ? 51.310 -0.933 22.999 1.00 23.14 16 PHE B C 1
ATOM 1535 O O . PHE B 1 18 ? 50.768 -1.792 23.688 1.00 23.42 16 PHE B O 1
ATOM 1543 N N . ASP B 1 19 ? 52.631 -0.834 22.822 1.00 23.48 17 ASP B N 1
ATOM 1544 C CA . ASP B 1 19 ? 53.572 -1.858 23.318 1.00 24.18 17 ASP B CA 1
ATOM 1545 C C . ASP B 1 19 ? 54.120 -1.418 24.673 1.00 24.19 17 ASP B C 1
ATOM 1546 O O . ASP B 1 19 ? 54.980 -0.533 24.792 1.00 24.30 17 ASP B O 1
ATOM 1551 N N . LEU B 1 20 ? 53.566 -2.037 25.702 1.00 24.69 18 LEU B N 1
ATOM 1552 C CA . LEU B 1 20 ? 53.873 -1.740 27.063 1.00 25.83 18 LEU B CA 1
ATOM 1553 C C . LEU B 1 20 ? 55.303 -2.136 27.420 1.00 26.57 18 LEU B C 1
ATOM 1554 O O . LEU B 1 20 ? 55.899 -1.551 28.304 1.00 27.64 18 LEU B O 1
ATOM 1559 N N A ARG B 1 21 ? 55.849 -3.132 26.735 0.50 26.70 19 ARG B N 1
ATOM 1560 N N B ARG B 1 21 ? 55.836 -3.136 26.730 0.50 26.66 19 ARG B N 1
ATOM 1561 C CA A ARG B 1 21 ? 57.220 -3.573 27.052 0.50 27.22 19 ARG B CA 1
ATOM 1562 C CA B ARG B 1 21 ? 57.199 -3.598 27.029 0.50 27.28 19 ARG B CA 1
ATOM 1563 C C A ARG B 1 21 ? 58.301 -2.777 26.343 0.50 27.23 19 ARG B C 1
ATOM 1564 C C B ARG B 1 21 ? 58.246 -2.715 26.378 0.50 27.20 19 ARG B C 1
ATOM 1565 O O A ARG B 1 21 ? 59.394 -2.587 26.864 0.50 27.83 19 ARG B O 1
ATOM 1566 O O B ARG B 1 21 ? 59.244 -2.369 26.990 0.50 27.95 19 ARG B O 1
ATOM 1581 N N . ASP B 1 22 ? 58.004 -2.354 25.129 1.00 27.78 20 ASP B N 1
ATOM 1582 C CA . ASP B 1 22 ? 58.890 -1.517 24.364 1.00 28.23 20 ASP B CA 1
ATOM 1583 C C . ASP B 1 22 ? 58.720 -0.029 24.693 1.00 27.88 20 ASP B C 1
ATOM 1584 O O . ASP B 1 22 ? 59.521 0.792 24.250 1.00 27.32 20 ASP B O 1
ATOM 1589 N N . HIS B 1 23 ? 57.628 0.329 25.381 1.00 27.16 21 HIS B N 1
ATOM 1590 C CA . HIS B 1 23 ? 57.237 1.760 25.557 1.00 26.11 21 HIS B CA 1
ATOM 1591 C C . HIS B 1 23 ? 57.184 2.491 24.220 1.00 24.55 21 HIS B C 1
ATOM 1592 O O . HIS B 1 23 ? 57.787 3.556 24.024 1.00 23.85 21 HIS B O 1
ATOM 1599 N N . THR B 1 24 ? 56.438 1.886 23.300 1.00 23.50 22 THR B N 1
ATOM 1600 C CA . THR B 1 24 ? 56.192 2.410 21.963 1.00 23.17 22 THR B CA 1
ATOM 1601 C C . THR B 1 24 ? 54.670 2.426 21.885 1.00 23.23 22 THR B C 1
ATOM 1602 O O . THR B 1 24 ? 53.986 1.596 22.475 1.00 21.54 22 THR B O 1
ATOM 1606 N N . ASN B 1 25 ? 54.150 3.341 21.130 1.00 24.57 23 ASN B N 1
ATOM 1607 C CA . ASN B 1 25 ? 53.014 3.228 20.248 1.00 24.50 23 ASN B CA 1
ATOM 1608 C C . ASN B 1 25 ? 53.292 3.258 18.811 1.00 25.54 23 ASN B C 1
ATOM 1609 O O . ASN B 1 25 ? 53.860 4.206 18.279 1.00 25.63 23 ASN B O 1
ATOM 1614 N N . THR B 1 26 ? 52.868 2.167 18.185 1.00 26.25 24 THR B N 1
ATOM 1615 C CA . THR B 1 26 ? 53.029 1.990 16.776 1.00 28.28 24 THR B CA 1
ATOM 1616 C C . THR B 1 26 ? 51.787 2.531 16.101 1.00 28.13 24 THR B C 1
ATOM 1617 O O . THR B 1 26 ? 50.651 2.023 16.252 1.00 27.47 24 THR B O 1
ATOM 1621 N N . ASP B 1 27 ? 51.981 3.597 15.366 1.00 27.98 25 ASP B N 1
ATOM 1622 C CA . ASP B 1 27 ? 50.855 4.326 14.891 1.00 28.98 25 ASP B CA 1
ATOM 1623 C C . ASP B 1 27 ? 50.233 3.626 13.673 1.00 29.91 25 ASP B C 1
ATOM 1624 O O . ASP B 1 27 ? 50.703 2.540 13.273 1.00 28.48 25 ASP B O 1
ATOM 1629 N N . PRO B 1 28 ? 49.172 4.218 13.100 1.00 30.13 26 PRO B N 1
ATOM 1630 C CA . PRO B 1 28 ? 48.506 3.500 12.018 1.00 30.88 26 PRO B CA 1
ATOM 1631 C C . PRO B 1 28 ? 49.397 3.242 10.793 1.00 31.33 26 PRO B C 1
ATOM 1632 O O . PRO B 1 28 ? 49.044 2.402 9.950 1.00 31.40 26 PRO B O 1
ATOM 1636 N N A LYS B 1 29 ? 50.520 3.955 10.696 0.50 31.44 27 LYS B N 1
ATOM 1637 N N B LYS B 1 29 ? 50.529 3.949 10.733 0.50 31.44 27 LYS B N 1
ATOM 1638 C CA A LYS B 1 29 ? 51.461 3.818 9.573 0.50 31.14 27 LYS B CA 1
ATOM 1639 C CA B LYS B 1 29 ? 51.482 3.888 9.615 0.50 31.15 27 LYS B CA 1
ATOM 1640 C C A LYS B 1 29 ? 52.546 2.782 9.865 0.50 31.31 27 LYS B C 1
ATOM 1641 C C B LYS B 1 29 ? 52.747 3.113 9.980 0.50 31.19 27 LYS B C 1
ATOM 1642 O O A LYS B 1 29 ? 53.210 2.264 8.950 0.50 31.52 27 LYS B O 1
ATOM 1643 O O B LYS B 1 29 ? 53.723 3.082 9.216 0.50 31.22 27 LYS B O 1
ATOM 1654 N N . GLY B 1 30 ? 52.717 2.472 11.144 1.00 31.12 28 GLY B N 1
ATOM 1655 C CA . GLY B 1 30 ? 53.798 1.610 11.579 1.00 31.35 28 GLY B CA 1
ATOM 1656 C C . GLY B 1 30 ? 54.965 2.424 12.107 1.00 31.25 28 GLY B C 1
ATOM 1657 O O . GLY B 1 30 ? 56.031 1.848 12.389 1.00 31.29 28 GLY B O 1
ATOM 1658 N N A PHE B 1 31 ? 54.758 3.748 12.216 0.50 31.47 29 PHE B N 1
ATOM 1659 N N B PHE B 1 31 ? 54.776 3.734 12.265 0.50 30.41 29 PHE B N 1
ATOM 1660 C CA A PHE B 1 31 ? 55.665 4.671 12.924 0.50 31.51 29 PHE B CA 1
ATOM 1661 C CA B PHE B 1 31 ? 55.817 4.585 12.845 0.50 29.60 29 PHE B CA 1
ATOM 1662 C C A PHE B 1 31 ? 55.718 4.233 14.373 0.50 30.98 29 PHE B C 1
ATOM 1663 C C B PHE B 1 31 ? 55.798 4.526 14.357 0.50 29.79 29 PHE B C 1
ATOM 1664 O O A PHE B 1 31 ? 54.674 4.071 15.023 0.50 31.32 29 PH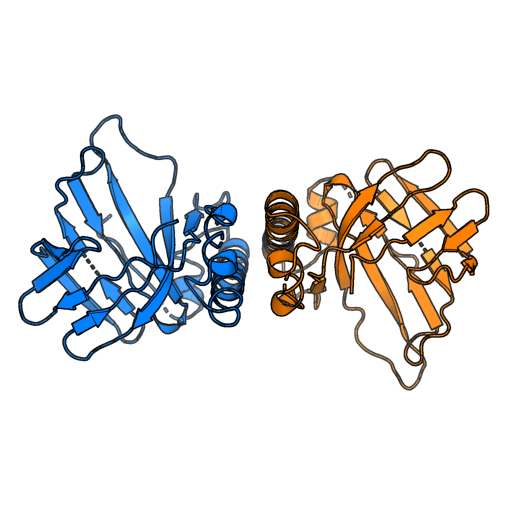E B O 1
ATOM 1665 O O B PHE B 1 31 ? 54.795 4.884 15.007 0.50 30.57 29 PHE B O 1
ATOM 1680 N N . VAL B 1 32 ? 56.917 4.069 14.899 1.00 30.17 30 VAL B N 1
ATOM 1681 C CA . VAL B 1 32 ? 57.053 3.803 16.290 1.00 30.00 30 VAL B CA 1
ATOM 1682 C C . VAL B 1 32 ? 57.336 5.132 16.971 1.00 29.33 30 VAL B C 1
ATOM 1683 O O . VAL B 1 32 ? 58.309 5.844 16.660 1.00 29.40 30 VAL B O 1
ATOM 1687 N N . ARG B 1 33 ? 56.450 5.490 17.885 1.00 27.02 31 ARG B N 1
ATOM 1688 C CA . ARG B 1 33 ? 56.611 6.718 18.648 1.00 26.80 31 ARG B CA 1
ATOM 1689 C C . ARG B 1 33 ? 56.911 6.268 20.057 1.00 24.60 31 ARG B C 1
ATOM 1690 O O . ARG B 1 33 ? 56.225 5.414 20.602 1.00 23.60 31 ARG B O 1
ATOM 1698 N N . HIS B 1 34 ? 57.967 6.818 20.631 1.00 23.52 32 HIS B N 1
ATOM 1699 C CA . HIS B 1 34 ? 58.314 6.508 21.992 1.00 24.00 32 HIS B CA 1
ATOM 1700 C C . HIS B 1 34 ? 57.218 6.985 22.919 1.00 22.98 32 HIS B C 1
ATOM 1701 O O . HIS B 1 34 ? 56.692 8.078 22.744 1.00 23.46 32 HIS B O 1
ATOM 1708 N N . VAL B 1 35 ? 56.946 6.213 23.960 1.00 22.13 33 VAL B N 1
ATOM 1709 C CA . VAL B 1 35 ? 55.959 6.605 24.973 1.00 21.75 33 VAL B CA 1
ATOM 1710 C C . VAL B 1 35 ? 56.565 6.883 26.330 1.00 21.97 33 VAL B C 1
ATOM 1711 O O . VAL B 1 35 ? 57.292 6.054 26.875 1.00 22.58 33 VAL B O 1
ATOM 1715 N N . ASP B 1 36 ? 56.262 8.050 26.897 1.00 22.12 34 ASP B N 1
ATOM 1716 C CA . ASP B 1 36 ? 56.817 8.402 28.181 1.00 22.87 34 ASP B CA 1
ATOM 1717 C C . ASP B 1 36 ? 56.204 7.612 29.305 1.00 23.62 34 ASP B C 1
ATOM 1718 O O . ASP B 1 36 ? 56.905 7.234 30.243 1.00 24.86 34 ASP B O 1
ATOM 1723 N N . HIS B 1 37 ? 54.888 7.386 29.249 1.00 23.19 35 HIS B N 1
ATOM 1724 C CA . HIS B 1 37 ? 54.236 6.700 30.345 1.00 24.09 35 HIS B CA 1
ATOM 1725 C C . HIS B 1 37 ? 53.041 5.913 29.809 1.00 22.71 35 HIS B C 1
ATOM 1726 O O . HIS B 1 37 ? 52.240 6.461 29.073 1.00 22.00 35 HIS B O 1
ATOM 1733 N N . TYR B 1 38 ? 52.979 4.633 30.159 1.00 22.06 36 TYR B N 1
ATOM 1734 C CA . TYR B 1 38 ? 51.740 3.861 30.073 1.00 20.95 36 TYR B CA 1
ATOM 1735 C C . TYR B 1 38 ? 51.251 3.504 31.469 1.00 22.32 36 TYR B C 1
ATOM 1736 O O . TYR B 1 38 ? 52.064 3.175 32.340 1.00 23.16 36 TYR B O 1
ATOM 1745 N N . ARG B 1 39 ? 49.931 3.510 31.685 1.00 23.02 37 ARG B N 1
ATOM 1746 C CA . ARG B 1 39 ? 49.357 3.062 32.960 1.00 25.07 37 ARG B CA 1
ATOM 1747 C C . ARG B 1 39 ? 48.126 2.195 32.661 1.00 25.10 37 ARG B C 1
ATOM 1748 O O . ARG B 1 39 ? 47.202 2.645 31.997 1.00 24.26 37 ARG B O 1
ATOM 1756 N N . VAL B 1 40 ? 48.125 0.964 33.163 1.00 25.14 38 VAL B N 1
ATOM 1757 C CA . VAL B 1 40 ? 47.012 0.035 32.924 1.00 25.78 38 VAL B CA 1
ATOM 1758 C C . VAL B 1 40 ? 46.081 0.076 34.119 1.00 26.68 38 VAL B C 1
ATOM 1759 O O . VAL B 1 40 ? 46.520 -0.039 35.276 1.00 27.24 38 VAL B O 1
ATOM 1763 N N . GLU B 1 41 ? 44.798 0.231 33.822 1.00 26.47 39 GLU B N 1
ATOM 1764 C CA . GLU B 1 41 ? 43.707 0.068 34.773 1.00 26.35 39 GLU B CA 1
ATOM 1765 C C . GLU B 1 41 ? 42.743 -1.002 34.263 1.00 25.59 39 GLU B C 1
ATOM 1766 O O . GLU B 1 41 ? 42.767 -1.345 33.064 1.00 24.79 39 GLU B O 1
ATOM 1772 N N . PRO B 1 42 ? 41.903 -1.569 35.155 1.00 25.02 40 PRO B N 1
ATOM 1773 C CA . PRO B 1 42 ? 40.970 -2.610 34.710 1.00 24.66 40 PRO B CA 1
ATOM 1774 C C . PRO B 1 42 ? 40.044 -2.117 33.591 1.00 23.45 40 PRO B C 1
ATOM 1775 O O . PRO B 1 42 ? 39.638 -2.907 32.759 1.00 24.88 40 PRO B O 1
ATOM 1779 N N . TRP B 1 43 ? 39.764 -0.813 33.554 1.00 23.77 41 TRP B N 1
ATOM 1780 C CA . TRP B 1 43 ? 38.814 -0.266 32.589 1.00 23.75 41 TRP B CA 1
ATOM 1781 C C . TRP B 1 43 ? 39.524 0.380 31.414 1.00 22.11 41 TRP B C 1
ATOM 1782 O O . TRP B 1 43 ? 38.864 0.831 30.485 1.00 21.47 41 TRP B O 1
ATOM 1793 N N . GLY B 1 44 ? 40.853 0.465 31.441 1.00 20.94 42 GLY B N 1
ATOM 1794 C CA . GLY B 1 44 ? 41.509 1.153 30.336 1.00 20.28 42 GLY B CA 1
ATOM 1795 C C . GLY B 1 44 ? 43.014 1.336 30.456 1.00 20.56 42 GLY B C 1
ATOM 1796 O O . GLY B 1 44 ? 43.627 0.980 31.459 1.00 20.77 42 GLY B O 1
ATOM 1797 N N . LEU B 1 45 ? 43.568 1.901 29.393 1.00 20.00 43 LEU B N 1
ATOM 1798 C CA . LEU B 1 45 ? 44.994 2.161 29.275 1.00 19.57 43 LEU B CA 1
ATOM 1799 C C . LEU B 1 45 ? 45.184 3.623 29.084 1.00 19.62 43 LEU B C 1
ATOM 1800 O O . LEU B 1 45 ? 44.616 4.239 28.146 1.00 18.96 43 LEU B O 1
ATOM 1805 N N . TYR B 1 46 ? 46.043 4.180 29.929 1.00 19.48 44 TYR B N 1
ATOM 1806 C CA . TYR B 1 46 ? 46.453 5.566 29.795 1.00 17.44 44 TYR B CA 1
ATOM 1807 C C . TYR B 1 46 ? 47.809 5.631 29.105 1.00 18.28 44 TYR B C 1
ATOM 1808 O O . TYR B 1 46 ? 48.713 4.865 29.471 1.00 18.14 44 TYR B O 1
ATOM 1825 N N . ALA B 1 48 ? 50.829 8.643 27.816 1.00 19.53 46 ALA B N 1
ATOM 1826 C CA . ALA B 1 48 ? 51.322 10.030 27.670 1.00 20.10 46 ALA B CA 1
ATOM 1827 C C . ALA B 1 48 ? 52.547 9.976 26.770 1.00 20.07 46 ALA B C 1
ATOM 1828 O O . ALA B 1 48 ? 53.474 9.201 27.025 1.00 19.66 46 ALA B O 1
ATOM 1830 N N . ARG B 1 49 ? 52.540 10.785 25.718 1.00 19.80 47 ARG B N 1
ATOM 1831 C CA . ARG B 1 49 ? 53.669 10.786 24.795 1.00 20.02 47 ARG B CA 1
ATOM 1832 C C . ARG B 1 49 ? 53.816 12.092 24.030 1.00 19.97 47 ARG B C 1
ATOM 1833 O O . ARG B 1 49 ? 52.880 12.882 23.845 1.00 18.29 47 ARG B O 1
ATOM 1841 N N . THR B 1 50 ? 55.049 12.289 23.579 1.00 19.31 48 THR B N 1
ATOM 1842 C CA . THR B 1 50 ? 55.388 13.431 22.762 1.00 20.06 48 THR B CA 1
ATOM 1843 C C . THR B 1 50 ? 54.709 13.292 21.424 1.00 20.74 48 THR B C 1
ATOM 1844 O O . THR B 1 50 ? 54.274 12.178 21.056 1.00 21.07 48 THR B O 1
ATOM 1848 N N . SER B 1 51 ? 54.662 14.409 20.699 1.00 21.74 49 SER B N 1
ATOM 1849 C CA . SER B 1 51 ? 54.197 14.456 19.329 1.00 22.68 49 SER B CA 1
ATOM 1850 C C . SER B 1 51 ? 55.037 15.393 18.437 1.00 23.23 49 SER B C 1
ATOM 1851 O O . SER B 1 51 ? 55.613 16.371 18.919 1.00 22.75 49 SER B O 1
ATOM 1854 N N . ASP B 1 52 ? 55.080 15.081 17.133 1.00 22.62 50 ASP B N 1
ATOM 1855 C CA . ASP B 1 52 ? 55.696 15.971 16.124 1.00 23.69 50 ASP B CA 1
ATOM 1856 C C . ASP B 1 52 ? 54.662 16.701 15.262 1.00 24.50 50 ASP B C 1
ATOM 1857 O O . ASP B 1 52 ? 54.999 17.271 14.215 1.00 25.12 50 ASP B O 1
ATOM 1862 N N . HIS B 1 53 ? 53.420 16.732 15.730 1.00 24.33 51 HIS B N 1
ATOM 1863 C CA . HIS B 1 53 ? 52.295 17.361 15.031 1.00 25.33 51 HIS B CA 1
ATOM 1864 C C . HIS B 1 53 ? 52.500 18.878 14.901 1.00 25.89 51 HIS B C 1
ATOM 1865 O O . HIS B 1 53 ? 53.092 19.481 15.798 1.00 25.12 51 HIS B O 1
ATOM 1872 N N . PRO B 1 54 ? 52.056 19.490 13.768 1.00 25.73 52 PRO B N 1
ATOM 1873 C CA . PRO B 1 54 ? 52.161 20.949 13.597 1.00 25.12 52 PRO B CA 1
ATOM 1874 C C . PRO B 1 54 ? 51.473 21.819 14.658 1.00 23.83 52 PRO B C 1
ATOM 1875 O O . PRO B 1 54 ? 51.834 23.000 14.766 1.00 23.61 52 PRO B O 1
ATOM 1879 N N A GLN B 1 55 ? 50.515 21.242 15.397 0.60 23.43 53 GLN B N 1
ATOM 1880 N N B GLN B 1 55 ? 50.527 21.269 15.424 0.40 23.36 53 GLN B N 1
ATOM 1881 C CA A GLN B 1 55 ? 49.664 21.985 16.351 0.60 22.88 53 GLN B CA 1
ATOM 1882 C CA B GLN B 1 55 ? 49.740 22.082 16.374 0.40 22.70 53 GLN B CA 1
ATOM 1883 C C A GLN B 1 55 ? 50.003 21.755 17.812 0.60 22.07 53 GLN B C 1
ATOM 1884 C C B GLN B 1 55 ? 49.940 21.735 17.846 0.40 22.06 53 GLN B C 1
ATOM 1885 O O A GLN B 1 55 ? 49.749 22.622 18.652 0.60 22.31 53 GLN B O 1
ATOM 1886 O O B GLN B 1 55 ? 49.549 22.511 18.728 0.40 22.14 53 GLN B O 1
ATOM 1897 N N . PHE B 1 56 ? 50.521 20.565 18.115 1.00 21.77 54 PHE B N 1
ATOM 1898 C CA . PHE B 1 56 ? 50.745 20.140 19.504 1.00 20.51 54 PHE B CA 1
ATOM 1899 C C . PHE B 1 56 ? 51.964 19.274 19.626 1.00 20.45 54 PHE B C 1
ATOM 1900 O O . PHE B 1 56 ? 52.343 18.561 18.680 1.00 20.41 54 PHE B O 1
ATOM 1908 N N . HIS B 1 57 ? 52.588 19.333 20.805 1.00 19.26 55 HIS B N 1
ATOM 1909 C CA . HIS B 1 57 ? 53.886 18.675 21.000 1.00 19.31 55 HIS B CA 1
ATOM 1910 C C . HIS B 1 57 ? 53.797 17.561 22.035 1.00 18.85 55 HIS B C 1
ATOM 1911 O O . HIS B 1 57 ? 54.790 16.884 22.313 1.00 19.27 55 HIS B O 1
ATOM 1918 N N . TYR B 1 58 ? 52.596 17.350 22.581 1.00 19.56 56 TYR B N 1
ATOM 1919 C CA . TYR B 1 58 ? 52.401 16.323 23.581 1.00 18.48 56 TYR B CA 1
ATOM 1920 C C . TYR B 1 58 ? 50.976 15.897 23.570 1.00 18.81 56 TYR B C 1
ATOM 1921 O O . TYR B 1 58 ? 50.103 16.694 23.290 1.00 18.30 56 TYR B O 1
ATOM 1930 N N . LEU B 1 59 ? 50.747 14.656 23.955 1.00 18.88 57 LEU B N 1
ATOM 1931 C CA . LEU B 1 59 ? 49.364 14.206 24.074 1.00 20.74 57 LEU B CA 1
ATOM 1932 C C . LEU B 1 59 ? 49.141 13.156 25.152 1.00 19.95 57 LEU B C 1
ATOM 1933 O O . LEU B 1 59 ? 50.083 12.441 25.554 1.00 20.23 57 LEU B O 1
ATOM 1938 N N . GLU B 1 60 ? 47.900 13.101 25.631 1.00 18.08 58 GLU B N 1
ATOM 1939 C CA . GLU B 1 60 ? 47.513 12.103 26.631 1.00 16.68 58 GLU B CA 1
ATOM 1940 C C . GLU B 1 60 ? 46.269 11.402 26.071 1.00 16.50 58 GLU B C 1
ATOM 1941 O O . GLU B 1 60 ? 45.378 12.043 25.470 1.00 16.86 58 GLU B O 1
ATOM 1947 N N A SER B 1 61 ? 46.178 10.092 26.250 0.60 16.94 59 SER B N 1
ATOM 1948 N N B SER B 1 61 ? 46.172 10.102 26.330 0.40 16.80 59 SER B N 1
ATOM 1949 C CA A SER B 1 61 ? 44.985 9.402 25.785 0.60 17.13 59 SER B CA 1
ATOM 1950 C CA B SER B 1 61 ? 45.068 9.336 25.788 0.40 16.93 59 SER B CA 1
ATOM 1951 C C A SER B 1 61 ? 44.618 8.362 26.827 0.60 17.64 59 SER B C 1
ATOM 1952 C C B SER B 1 61 ? 44.661 8.182 26.693 0.40 17.26 59 SER B C 1
ATOM 1953 O O A SER B 1 61 ? 45.471 7.942 27.629 0.60 17.66 59 SER B O 1
ATOM 1954 O O B SER B 1 61 ? 45.516 7.494 27.278 0.40 17.21 59 SER B O 1
ATOM 1959 N N . TRP B 1 62 ? 43.353 7.967 26.777 1.00 16.25 60 TRP B N 1
ATOM 1960 C CA . TRP B 1 62 ? 42.830 6.791 27.509 1.00 18.50 60 TRP B CA 1
ATOM 1961 C C . TRP B 1 62 ? 42.114 5.905 26.518 1.00 18.70 60 TRP B C 1
ATOM 1962 O O . TRP B 1 62 ? 41.174 6.359 25.831 1.00 18.41 60 TRP B O 1
ATOM 1973 N N . LEU B 1 63 ? 42.471 4.626 26.489 1.00 19.73 61 LEU B N 1
ATOM 1974 C CA . LEU B 1 63 ? 41.748 3.674 25.675 1.00 19.84 61 LEU B CA 1
ATOM 1975 C C . LEU B 1 63 ? 40.759 2.976 26.594 1.00 19.83 61 LEU B C 1
ATOM 1976 O O . LEU B 1 63 ? 41.170 2.479 27.631 1.00 21.25 61 LEU B O 1
ATOM 1981 N N . LEU B 1 64 ? 39.479 2.936 26.212 1.00 19.46 62 LEU B N 1
ATOM 1982 C CA . LEU B 1 64 ? 38.430 2.343 27.076 1.00 20.91 62 LEU B CA 1
ATOM 1983 C C . LEU B 1 64 ? 37.728 1.178 26.371 1.00 20.39 62 LEU B C 1
ATOM 1984 O O . LEU B 1 64 ? 36.736 1.372 25.685 1.00 20.68 62 LEU B O 1
ATOM 1989 N N . PRO B 1 65 ? 38.307 -0.019 26.471 1.00 21.68 63 PRO B N 1
ATOM 1990 C CA . PRO B 1 65 ? 37.860 -1.162 25.649 1.00 23.01 63 PRO B CA 1
ATOM 1991 C C . PRO B 1 65 ? 36.367 -1.468 25.800 1.00 24.31 63 PRO B C 1
ATOM 1992 O O . PRO B 1 65 ? 35.683 -1.770 24.791 1.00 25.33 63 PRO B O 1
ATOM 1996 N N . ASP B 1 66 ? 35.853 -1.377 27.023 1.00 23.42 64 ASP B N 1
ATOM 1997 C CA . ASP B 1 66 ? 34.476 -1.813 27.267 1.00 24.38 64 ASP B CA 1
ATOM 1998 C C . ASP B 1 66 ? 33.451 -0.811 26.764 1.00 23.55 64 ASP B C 1
ATOM 1999 O O . ASP B 1 66 ? 32.276 -1.150 26.643 1.00 24.23 64 ASP B O 1
ATOM 2004 N N . LEU B 1 67 ? 33.906 0.390 26.418 1.00 21.12 65 LEU B N 1
ATOM 2005 C CA . LEU B 1 67 ? 33.029 1.388 25.817 1.00 22.32 65 LEU B CA 1
ATOM 2006 C C . LEU B 1 67 ? 33.296 1.605 24.340 1.00 23.55 65 LEU B C 1
ATOM 2007 O O . LEU B 1 67 ? 32.517 2.336 23.688 1.00 24.98 65 LEU B O 1
ATOM 2012 N N . GLY B 1 68 ? 34.397 1.049 23.837 1.00 21.90 66 GLY B N 1
ATOM 2013 C CA . GLY B 1 68 ? 34.738 1.206 22.409 1.00 21.91 66 GLY B CA 1
ATOM 2014 C C . GLY B 1 68 ? 35.179 2.638 22.106 1.00 21.37 66 GLY B C 1
ATOM 2015 O O . GLY B 1 68 ? 34.986 3.112 21.003 1.00 21.20 66 GLY B O 1
ATOM 2016 N N A LEU B 1 69 ? 35.813 3.287 23.093 0.50 20.49 67 LEU B N 1
ATOM 2017 N N B LEU B 1 69 ? 35.797 3.309 23.078 0.50 21.27 67 LEU B N 1
ATOM 2018 C CA A LEU B 1 69 ? 36.218 4.713 23.012 0.50 19.66 67 LEU B CA 1
ATOM 2019 C CA B LEU B 1 69 ? 36.195 4.724 22.920 0.50 20.99 67 LEU B CA 1
ATOM 2020 C C A LEU B 1 69 ? 37.699 4.915 23.309 0.50 19.70 67 LEU B C 1
ATOM 2021 C C B LEU B 1 69 ? 37.652 4.953 23.323 0.50 20.56 67 LEU B C 1
ATOM 2022 O O A LEU B 1 69 ? 38.268 4.224 24.152 0.50 20.07 67 LEU B O 1
ATOM 2023 O O B LEU B 1 69 ? 38.153 4.310 24.246 0.50 20.63 67 LEU B O 1
ATOM 2032 N N . ARG B 1 70 ? 38.296 5.907 22.650 1.00 19.57 68 ARG B N 1
ATOM 2033 C CA . ARG B 1 70 ? 39.610 6.421 23.077 1.00 20.69 68 ARG B CA 1
ATOM 2034 C C . ARG B 1 70 ? 39.451 7.926 23.263 1.00 20.30 68 ARG B C 1
ATOM 2035 O O . ARG B 1 70 ? 38.957 8.588 22.342 1.00 22.15 68 ARG B O 1
ATOM 2043 N N . ALA B 1 71 ? 39.819 8.462 24.421 1.00 18.65 69 ALA B N 1
ATOM 2044 C CA . ALA B 1 71 ? 39.649 9.907 24.704 1.00 18.69 69 ALA B CA 1
ATOM 2045 C C . ALA B 1 71 ? 41.046 10.515 24.722 1.00 18.40 69 ALA B C 1
ATOM 2046 O O . ALA B 1 71 ? 41.921 9.943 25.341 1.00 18.62 69 ALA B O 1
ATOM 2048 N N . SER B 1 72 ? 41.243 11.688 24.099 1.00 17.59 70 SER B N 1
ATOM 2049 C CA . SER B 1 72 ? 42.555 12.309 24.081 1.00 17.92 70 SER B CA 1
ATOM 2050 C C . SER B 1 72 ? 42.456 13.808 24.389 1.00 18.81 70 SER B C 1
ATOM 2051 O O . SER B 1 72 ? 41.444 14.462 24.087 1.00 18.49 70 SER B O 1
ATOM 2054 N N . ILE B 1 73 ? 43.524 14.325 24.992 1.00 19.42 71 ILE B N 1
ATOM 2055 C CA . ILE B 1 73 ? 43.766 15.770 25.054 1.00 19.54 71 ILE B CA 1
ATOM 2056 C C . ILE B 1 73 ? 45.152 16.083 24.496 1.00 19.50 71 ILE B C 1
ATOM 2057 O O . ILE B 1 73 ? 46.050 15.216 24.466 1.00 18.61 71 ILE B O 1
ATOM 2062 N N . PHE B 1 74 ? 45.292 17.305 24.004 1.00 18.61 72 PHE B N 1
ATOM 2063 C CA . PHE B 1 74 ? 46.507 17.785 23.352 1.00 19.20 72 PHE B CA 1
ATOM 2064 C C . PHE B 1 74 ? 47.142 18.950 24.068 1.00 20.42 72 PHE B C 1
ATOM 2065 O O . PHE B 1 74 ? 46.445 19.781 24.619 1.00 21.47 72 PHE B O 1
ATOM 2073 N N . HIS B 1 75 ? 48.471 19.027 24.027 1.00 19.53 73 HIS B N 1
ATOM 2074 C CA . HIS B 1 75 ? 49.193 20.097 24.685 1.00 19.91 73 HIS B CA 1
ATOM 2075 C C . HIS B 1 75 ? 49.751 20.908 23.539 1.00 19.52 73 HIS B C 1
ATOM 2076 O O . HIS B 1 75 ? 50.665 20.456 22.831 1.00 17.29 73 HIS B O 1
ATOM 2083 N N . TYR B 1 76 ? 49.134 22.062 23.308 1.00 18.84 74 TYR B N 1
ATOM 2084 C CA . TYR B 1 76 ? 49.358 22.796 22.060 1.00 18.98 74 TYR B CA 1
ATOM 2085 C C . TYR B 1 76 ? 50.643 23.598 22.084 1.00 18.73 74 TYR B C 1
ATOM 2086 O O . TYR B 1 76 ? 51.129 23.979 23.162 1.00 18.74 74 TYR B O 1
ATOM 2095 N N . HIS B 1 77 ? 51.156 23.881 20.890 1.00 18.08 75 HIS B N 1
ATOM 2096 C CA . HIS B 1 77 ? 52.271 24.796 20.714 1.00 16.19 75 HIS B CA 1
ATOM 2097 C C . HIS B 1 77 ? 51.813 26.214 21.151 1.00 15.17 75 HIS B C 1
ATOM 2098 O O . HIS B 1 77 ? 50.612 26.502 21.130 1.00 15.30 75 HIS B O 1
ATOM 2105 N N . PRO B 1 78 ? 52.757 27.065 21.580 1.00 14.45 76 PRO B N 1
ATOM 2106 C CA . PRO B 1 78 ? 52.407 28.383 22.177 1.00 14.15 76 PRO B CA 1
ATOM 2107 C C . PRO B 1 78 ? 51.514 29.274 21.294 1.00 15.30 76 PRO B C 1
ATOM 2108 O O . PRO B 1 78 ? 50.636 29.962 21.829 1.00 14.19 76 PRO B O 1
ATOM 2112 N N . TYR B 1 79 ? 51.781 29.292 19.981 1.00 14.51 77 TYR B N 1
ATOM 2113 C CA . TYR B 1 79 ? 50.998 30.134 19.031 1.00 13.85 77 TYR B CA 1
ATOM 2114 C C . TYR B 1 79 ? 49.792 29.359 18.444 1.00 16.24 77 TYR B C 1
ATOM 2115 O O . TYR B 1 79 ? 49.118 29.896 17.575 1.00 16.51 77 TYR B O 1
ATOM 2124 N N . HIS B 1 80 ? 49.506 28.159 18.962 1.00 17.13 78 HIS B N 1
ATOM 2125 C CA . HIS B 1 80 ? 48.513 27.218 18.405 1.00 20.40 78 HIS B CA 1
ATOM 2126 C C . HIS B 1 80 ? 47.516 26.756 19.487 1.00 20.96 78 HIS B C 1
ATOM 2127 O O . HIS B 1 80 ? 46.859 25.721 19.354 1.00 22.61 78 HIS B O 1
ATOM 2134 N N A GLN B 1 81 ? 47.414 27.528 20.561 0.50 21.92 79 GLN B N 1
ATOM 2135 N N B GLN B 1 81 ? 47.393 27.567 20.536 0.50 21.50 79 GLN B N 1
ATOM 2136 C CA A GLN B 1 81 ? 46.645 27.107 21.732 0.50 23.62 79 GLN B CA 1
ATOM 2137 C CA B GLN B 1 81 ? 46.582 27.245 21.717 0.50 22.82 79 GLN B CA 1
ATOM 2138 C C A GLN B 1 81 ? 45.132 27.182 21.514 0.50 23.87 79 GLN B C 1
ATOM 2139 C C B GLN B 1 81 ? 45.095 27.148 21.403 0.50 23.46 79 GLN B C 1
ATOM 2140 O O A GLN B 1 81 ? 44.620 28.147 20.946 0.50 23.62 79 GLN B O 1
ATOM 2141 O O B GLN B 1 81 ? 44.553 27.982 20.682 0.50 23.43 79 GLN B O 1
ATOM 2152 N N . ARG B 1 82 ? 44.446 26.138 21.977 1.00 24.75 80 ARG B N 1
ATOM 2153 C CA . ARG B 1 82 ? 42.973 26.053 21.988 1.00 26.18 80 ARG B CA 1
ATOM 2154 C C . ARG B 1 82 ? 42.536 25.555 23.385 1.00 27.04 80 ARG B C 1
ATOM 2155 O O . ARG B 1 82 ? 43.377 25.086 24.193 1.00 26.91 80 ARG B O 1
ATOM 2163 N N . ASP B 1 83 ? 41.219 25.565 23.642 1.00 27.40 81 ASP B N 1
ATOM 2164 C CA . ASP B 1 83 ? 40.678 24.910 24.837 1.00 27.81 81 ASP B CA 1
ATOM 2165 C C . ASP B 1 83 ? 41.027 23.450 24.823 1.00 27.72 81 ASP B C 1
ATOM 2166 O O . ASP B 1 83 ? 41.165 22.827 23.748 1.00 26.51 81 ASP B O 1
ATOM 2171 N N A GLN B 1 84 ? 41.137 22.913 26.035 0.50 27.27 82 GLN B N 1
ATOM 2172 N N B GLN B 1 84 ? 41.170 22.850 26.000 0.50 27.30 82 GLN B N 1
ATOM 2173 C CA A GLN B 1 84 ? 41.299 21.504 26.250 0.50 27.38 82 GLN B CA 1
ATOM 2174 C CA B GLN B 1 84 ? 41.542 21.445 26.075 0.50 27.44 82 GLN B CA 1
ATOM 2175 C C A GLN B 1 84 ? 39.972 20.811 25.990 0.50 26.35 82 GLN B C 1
ATOM 2176 C C B GLN B 1 84 ? 40.330 20.518 25.867 0.50 26.32 82 GLN B C 1
ATOM 2177 O O A GLN B 1 84 ? 39.241 20.434 26.903 0.50 26.88 82 GLN B O 1
ATOM 2178 O O B GLN B 1 84 ? 40.039 19.686 26.728 0.50 26.64 82 GLN B O 1
ATOM 2189 N N . ASP B 1 85 ? 39.646 20.659 24.726 1.00 25.22 83 ASP B N 1
ATOM 2190 C CA . ASP B 1 85 ? 38.477 19.856 24.410 1.00 23.78 83 ASP B CA 1
ATOM 2191 C C . ASP B 1 85 ? 38.896 18.393 24.404 1.00 23.76 83 ASP B C 1
ATOM 2192 O O . ASP B 1 85 ? 40.089 18.066 24.192 1.00 22.98 83 ASP B O 1
ATOM 2197 N N . HIS B 1 86 ? 37.940 17.482 24.671 1.00 22.29 84 HIS B N 1
ATOM 2198 C CA . HIS B 1 86 ? 38.250 16.072 24.561 1.00 21.95 84 HIS B CA 1
ATOM 2199 C C . HIS B 1 86 ? 37.880 15.527 23.187 1.00 21.76 84 HIS B C 1
ATOM 2200 O O . HIS B 1 86 ? 36.761 15.743 22.695 1.00 21.67 84 HIS B O 1
ATOM 2207 N N . TYR B 1 87 ? 38.825 14.822 22.583 1.00 21.28 85 TYR B N 1
ATOM 2208 C CA . TYR B 1 87 ? 38.639 14.276 21.271 1.00 21.86 85 TYR B CA 1
ATOM 2209 C C . TYR B 1 87 ? 38.522 12.762 21.439 1.00 21.75 85 TYR B C 1
ATOM 2210 O O . TYR B 1 87 ? 39.456 12.107 21.942 1.00 22.64 85 TYR B O 1
ATOM 2219 N N . VAL B 1 88 ? 37.406 12.212 20.964 1.00 21.16 86 VAL B N 1
ATOM 2220 C CA . VAL B 1 88 ? 37.067 10.820 21.241 1.00 21.38 86 VAL B CA 1
ATOM 2221 C C . VAL B 1 88 ? 36.984 10.066 19.932 1.00 21.55 86 VAL B C 1
ATOM 2222 O O . VAL B 1 88 ? 36.156 10.388 19.101 1.00 23.06 86 VAL B O 1
ATOM 2226 N N . ASP B 1 89 ? 37.807 9.040 19.790 1.00 21.97 87 ASP B N 1
ATOM 2227 C CA . ASP B 1 89 ? 37.742 8.140 18.640 1.00 22.67 87 ASP B CA 1
ATOM 2228 C C . ASP B 1 89 ? 36.960 6.892 18.981 1.00 22.89 87 ASP B C 1
ATOM 2229 O O . ASP B 1 89 ? 37.074 6.358 20.063 1.00 23.60 87 ASP B O 1
ATOM 2234 N N . ILE B 1 90 ? 36.151 6.437 18.040 1.00 22.62 88 ILE B N 1
ATOM 2235 C CA . ILE B 1 90 ? 35.328 5.276 18.265 1.00 21.18 88 ILE B CA 1
ATOM 2236 C C . ILE B 1 90 ? 35.987 4.109 17.507 1.00 20.89 88 ILE B C 1
ATOM 2237 O O . ILE B 1 90 ? 36.344 4.224 16.329 1.00 20.89 88 ILE B O 1
ATOM 2242 N N . GLY B 1 91 ? 36.103 2.991 18.185 1.00 21.30 89 GLY B N 1
ATOM 2243 C CA . GLY B 1 91 ? 36.624 1.804 17.546 1.00 21.45 89 GLY B CA 1
ATOM 2244 C C . GLY B 1 91 ? 36.605 0.605 18.470 1.00 21.67 89 GLY B C 1
ATOM 2245 O O . GLY B 1 91 ? 35.837 0.560 19.440 1.00 22.06 89 GLY B O 1
ATOM 2246 N N . THR B 1 92 ? 37.430 -0.379 18.140 1.00 21.30 90 THR B N 1
ATOM 2247 C CA . THR B 1 92 ? 37.531 -1.578 18.959 1.00 22.44 90 THR B CA 1
ATOM 2248 C C . THR B 1 92 ? 38.914 -1.557 19.563 1.00 21.94 90 THR B C 1
ATOM 2249 O O . THR B 1 92 ? 39.918 -1.501 18.843 1.00 22.01 90 THR B O 1
ATOM 2253 N N . PHE B 1 93 ? 38.948 -1.584 20.893 1.00 21.74 91 PHE B N 1
ATOM 2254 C CA . PHE B 1 93 ? 40.206 -1.519 21.668 1.00 22.84 91 PHE B CA 1
ATOM 2255 C C . PHE B 1 93 ? 40.402 -2.833 22.386 1.00 24.05 91 PHE B C 1
ATOM 2256 O O . PHE B 1 93 ? 39.545 -3.255 23.188 1.00 25.55 91 PHE B O 1
ATOM 2264 N N . THR B 1 94 ? 41.491 -3.518 22.040 1.00 23.76 92 THR B N 1
ATOM 2265 C CA . THR B 1 94 ? 41.764 -4.867 22.518 1.00 22.86 92 THR B CA 1
ATOM 2266 C C . THR B 1 94 ? 42.873 -4.823 23.590 1.00 22.73 92 THR B C 1
ATOM 2267 O O . THR B 1 94 ? 43.978 -4.268 23.356 1.00 22.14 92 THR B O 1
ATOM 2271 N N . ARG B 1 95 ? 42.583 -5.410 24.752 1.00 22.41 93 ARG B N 1
ATOM 2272 C CA . ARG B 1 95 ? 43.610 -5.576 25.797 1.00 23.04 93 ARG B CA 1
ATOM 2273 C C . ARG B 1 95 ? 44.640 -6.620 25.394 1.00 22.90 93 ARG B C 1
ATOM 2274 O O . ARG B 1 95 ? 44.346 -7.490 24.581 1.00 21.86 93 ARG B O 1
ATOM 2282 N N . GLY B 1 96 ? 45.845 -6.511 25.943 1.00 22.21 94 GLY B N 1
ATOM 2283 C CA . GLY B 1 96 ? 46.843 -7.579 25.852 1.00 22.37 94 GLY B CA 1
ATOM 2284 C C . GLY B 1 96 ? 47.697 -7.504 27.102 1.00 23.70 94 GLY B C 1
ATOM 2285 O O . GLY B 1 96 ? 47.709 -6.470 27.791 1.00 23.75 94 GLY B O 1
ATOM 2286 N N . ASP B 1 97 ? 48.394 -8.590 27.407 1.00 24.13 95 ASP B N 1
ATOM 2287 C CA . ASP B 1 97 ? 49.312 -8.606 28.551 1.00 25.55 95 ASP B CA 1
ATOM 2288 C C . ASP B 1 97 ? 50.482 -7.677 28.305 1.00 25.82 95 ASP B C 1
ATOM 2289 O O . ASP B 1 97 ? 50.959 -6.980 29.236 1.00 26.57 95 ASP B O 1
ATOM 2294 N N . ASP B 1 98 ? 50.945 -7.642 27.057 1.00 24.70 96 ASP B N 1
ATOM 2295 C CA . ASP B 1 98 ? 52.121 -6.837 26.699 1.00 25.67 96 ASP B CA 1
ATOM 2296 C C . ASP B 1 98 ? 51.840 -5.762 25.680 1.00 24.86 96 ASP B C 1
ATOM 2297 O O . ASP B 1 98 ? 52.577 -4.785 25.579 1.00 25.89 96 ASP B O 1
ATOM 2302 N N . VAL B 1 99 ? 50.789 -5.954 24.896 1.00 23.15 97 VAL B N 1
ATOM 2303 C CA . VAL B 1 99 ? 50.505 -5.068 23.792 1.00 21.48 97 VAL B CA 1
ATOM 2304 C C . VAL B 1 99 ? 48.994 -4.914 23.629 1.00 20.14 97 VAL B C 1
ATOM 2305 O O . VAL B 1 99 ? 48.283 -5.880 23.467 1.00 18.93 97 VAL B O 1
ATOM 2309 N N . TRP B 1 100 ? 48.504 -3.683 23.719 1.00 18.93 98 TRP B N 1
ATOM 2310 C CA . TRP B 1 100 ? 47.096 -3.432 23.384 1.00 18.57 98 TRP B CA 1
ATOM 2311 C C . TRP B 1 100 ? 47.020 -3.032 21.908 1.00 19.37 98 TRP B C 1
ATOM 2312 O O . TRP B 1 100 ? 48.042 -2.626 21.308 1.00 20.12 98 TRP B O 1
ATOM 2323 N N A LYS B 1 101 ? 45.846 -3.159 21.289 0.50 20.16 99 LYS B N 1
ATOM 2324 N N B LYS B 1 101 ? 45.803 -3.061 21.371 0.50 20.07 99 LYS B N 1
ATOM 2325 C CA A LYS B 1 101 ? 45.675 -2.706 19.912 0.50 20.46 99 LYS B CA 1
ATOM 2326 C CA B LYS B 1 101 ? 45.545 -2.762 19.987 0.50 20.16 99 LYS B CA 1
ATOM 2327 C C A LYS B 1 101 ? 44.318 -2.052 19.690 0.50 20.95 99 LYS B C 1
ATOM 2328 C C B LYS B 1 101 ? 44.346 -1.822 19.874 0.50 20.91 99 LYS B C 1
ATOM 2329 O O A LYS B 1 101 ? 43.355 -2.390 20.372 0.50 19.59 99 LYS B O 1
ATOM 2330 O O B LYS B 1 101 ? 43.504 -1.756 20.774 0.50 19.88 99 LYS B O 1
ATOM 2341 N N . SER B 1 102 ? 44.289 -1.094 18.765 1.00 21.11 100 SER B N 1
ATOM 2342 C CA . SER B 1 102 ? 43.072 -0.375 18.387 1.00 22.85 100 SER B CA 1
ATOM 2343 C C . SER B 1 102 ? 42.755 -0.559 16.913 1.00 23.30 100 SER B C 1
ATOM 2344 O O . SER B 1 102 ? 43.643 -0.624 16.058 1.00 24.18 100 SER B O 1
ATOM 2347 N N . GLU B 1 103 ? 41.466 -0.617 16.622 1.00 23.78 101 GLU B N 1
ATOM 2348 C CA . GLU B 1 103 ? 41.006 -0.625 15.252 1.00 24.03 101 GLU B CA 1
ATOM 2349 C C . GLU B 1 103 ? 39.973 0.493 15.183 1.00 24.04 101 GLU B C 1
ATOM 2350 O O . GLU B 1 103 ? 38.968 0.470 15.910 1.00 23.80 101 GLU B O 1
ATOM 2356 N N . ASP B 1 104 ? 40.262 1.510 14.370 1.00 23.50 102 ASP B N 1
ATOM 2357 C CA . ASP B 1 104 ? 39.461 2.729 14.321 1.00 23.43 102 ASP B CA 1
ATOM 2358 C C . ASP B 1 104 ? 38.247 2.554 13.414 1.00 22.10 102 ASP B C 1
ATOM 2359 O O . ASP B 1 104 ? 38.379 1.997 12.299 1.00 21.98 102 ASP B O 1
ATOM 2364 N N . HIS B 1 105 ? 37.069 3.005 13.868 1.00 21.56 103 HIS B N 1
ATOM 2365 C CA . HIS B 1 105 ? 35.851 2.815 13.086 1.00 21.69 103 HIS B CA 1
ATOM 2366 C C . HIS B 1 105 ? 35.239 4.142 12.637 1.00 21.05 103 HIS B C 1
ATOM 2367 O O . HIS B 1 105 ? 34.009 4.291 12.552 1.00 21.52 103 HIS B O 1
ATOM 2374 N N . TYR B 1 106 ? 36.126 5.106 12.414 1.00 20.44 104 TYR B N 1
ATOM 2375 C CA . TYR B 1 106 ? 35.855 6.327 11.625 1.00 21.22 104 TYR B CA 1
ATOM 2376 C C . TYR B 1 106 ? 35.175 7.425 12.412 1.00 21.02 104 TYR B C 1
ATOM 2377 O O . TYR B 1 106 ? 35.628 8.574 12.366 1.00 21.17 104 TYR B O 1
ATOM 2386 N N . LEU B 1 107 ? 34.131 7.076 13.163 1.00 20.49 105 LEU B N 1
ATOM 2387 C CA . LEU B 1 107 ? 33.392 8.097 13.932 1.00 19.95 105 LEU B CA 1
ATOM 2388 C C . LEU B 1 107 ? 34.281 8.694 14.996 1.00 20.77 105 LEU B C 1
ATOM 2389 O O . LEU B 1 107 ? 35.147 8.012 15.543 1.00 21.58 105 LEU B O 1
ATOM 2394 N N . ASP B 1 108 ? 34.059 9.970 15.288 1.00 20.97 106 ASP B N 1
ATOM 2395 C CA . ASP B 1 108 ? 34.741 10.613 16.386 1.00 21.98 106 ASP B CA 1
ATOM 2396 C C . ASP B 1 108 ? 33.915 11.742 16.947 1.00 20.47 106 ASP B C 1
ATOM 2397 O O . ASP B 1 108 ? 33.003 12.252 16.277 1.00 21.74 106 ASP B O 1
ATOM 2402 N N . LEU B 1 109 ? 34.158 12.071 18.206 1.00 19.91 107 LEU B N 1
ATOM 2403 C CA . LEU B 1 109 ? 33.432 13.158 18.869 1.00 18.91 107 LEU B CA 1
ATOM 2404 C C . LEU B 1 109 ? 34.403 14.235 19.280 1.00 19.33 107 LEU B C 1
ATOM 2405 O O . LEU B 1 109 ? 35.593 13.954 19.541 1.00 20.96 107 LEU B O 1
ATOM 2410 N N . VAL B 1 110 ? 33.890 15.459 19.389 1.00 18.91 108 VAL B N 1
ATOM 2411 C CA . VAL B 1 110 ? 34.639 16.545 20.018 1.00 19.66 108 VAL B CA 1
ATOM 2412 C C . VAL B 1 110 ? 33.745 17.021 21.151 1.00 18.92 108 VAL B C 1
ATOM 2413 O O . VAL B 1 110 ? 32.588 17.409 20.898 1.00 20.28 108 VAL B O 1
ATOM 2417 N N . VAL B 1 111 ? 34.251 16.939 22.391 1.00 18.78 109 VAL B N 1
ATOM 2418 C CA . VAL B 1 111 ? 33.470 17.438 23.531 1.00 20.22 109 VAL B CA 1
ATOM 2419 C C . VAL B 1 111 ? 34.090 18.770 23.970 1.00 20.31 109 VAL B C 1
ATOM 2420 O O . VAL B 1 111 ? 35.276 18.817 24.315 1.00 22.55 109 VAL B O 1
ATOM 2424 N N . ARG B 1 112 ? 33.273 19.817 23.963 1.00 20.50 110 ARG B N 1
ATOM 2425 C CA . ARG B 1 112 ? 33.574 21.128 24.524 1.00 21.34 110 ARG B CA 1
ATOM 2426 C C . ARG B 1 112 ? 32.900 2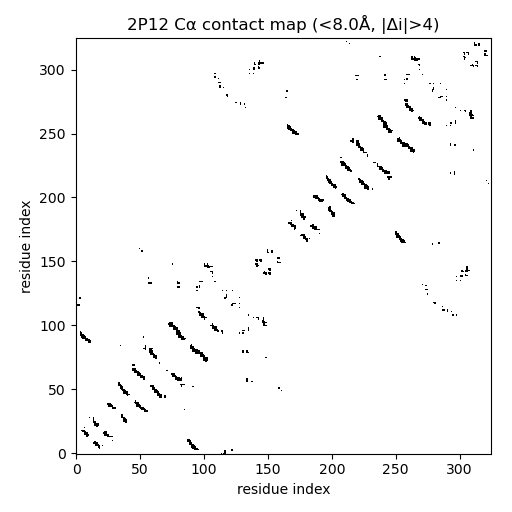1.142 25.904 1.00 21.93 110 ARG B C 1
ATOM 2427 O O . ARG B 1 112 ? 31.659 21.281 26.052 1.00 21.33 110 ARG B O 1
ATOM 2435 N N . THR B 1 113 ? 33.735 20.899 26.913 1.00 23.20 111 THR B N 1
ATOM 2436 C CA . THR B 1 113 ? 33.237 20.569 28.261 1.00 23.18 111 THR B CA 1
ATOM 2437 C C . THR B 1 113 ? 32.265 21.640 28.755 1.00 23.42 111 THR B C 1
ATOM 2438 O O . THR B 1 113 ? 32.563 22.846 28.673 1.00 23.35 111 THR B O 1
ATOM 2442 N N . GLY B 1 114 ? 31.100 21.206 29.236 1.00 23.13 112 GLY B N 1
ATOM 2443 C CA . GLY B 1 114 ? 30.087 22.100 29.732 1.00 23.41 112 GLY B CA 1
ATOM 2444 C C . GLY B 1 114 ? 29.263 22.761 28.645 1.00 23.77 112 GLY B C 1
ATOM 2445 O O . GLY B 1 114 ? 28.322 23.505 28.922 1.00 24.50 112 GLY B O 1
ATOM 2446 N N . ARG B 1 115 ? 29.590 22.460 27.385 1.00 23.03 113 ARG B N 1
ATOM 2447 C CA . ARG B 1 115 ? 28.846 23.047 26.274 1.00 23.00 113 ARG B CA 1
ATOM 2448 C C . ARG B 1 115 ? 28.168 22.071 25.345 1.00 22.63 113 ARG B C 1
ATOM 2449 O O . ARG B 1 115 ? 26.946 22.107 25.232 1.00 22.99 113 ARG B O 1
ATOM 2457 N N . ASP B 1 116 ? 28.935 21.246 24.633 1.00 20.97 114 ASP B N 1
ATOM 2458 C CA . ASP B 1 116 ? 28.307 20.396 23.641 1.00 21.31 114 ASP B CA 1
ATOM 2459 C C . ASP B 1 116 ? 29.226 19.286 23.149 1.00 21.12 114 ASP B C 1
ATOM 2460 O O . ASP B 1 116 ? 30.398 19.244 23.507 1.00 21.38 114 ASP B O 1
ATOM 2465 N N . THR B 1 117 ? 28.674 18.391 22.329 1.00 19.96 115 THR B N 1
ATOM 2466 C CA . THR B 1 117 ? 29.387 17.284 21.804 1.00 20.40 115 THR B CA 1
ATOM 2467 C C . THR B 1 117 ? 29.024 17.254 20.328 1.00 20.69 115 THR B C 1
ATOM 2468 O O . THR B 1 117 ? 27.844 17.354 19.975 1.00 21.89 115 THR B O 1
ATOM 2472 N N A GLU B 1 118 ? 30.027 17.090 19.476 0.50 20.18 116 GLU B N 1
ATOM 2473 N N B GLU B 1 118 ? 30.020 17.157 19.462 0.50 20.53 116 GLU B N 1
ATOM 2474 C CA A GLU B 1 118 ? 29.813 17.045 18.037 0.50 20.86 116 GLU B CA 1
ATOM 2475 C CA B GLU B 1 118 ? 29.733 17.022 18.044 0.50 21.46 116 GLU B CA 1
ATOM 2476 C C A GLU B 1 118 ? 30.262 15.690 17.511 0.50 20.46 116 GLU B C 1
ATOM 2477 C C B GLU B 1 118 ? 30.223 15.679 17.550 0.50 20.78 116 GLU B C 1
ATOM 2478 O O A GLU B 1 118 ? 31.377 15.244 17.816 0.50 19.58 116 GLU B O 1
ATOM 2479 O O B GLU B 1 118 ? 31.323 15.237 17.909 0.50 19.97 116 GLU B O 1
ATOM 2490 N N . LEU B 1 119 ? 29.422 15.059 16.686 1.00 20.05 117 LEU B N 1
ATOM 2491 C CA . LEU B 1 119 ? 29.748 13.776 16.089 1.00 20.32 117 LEU B CA 1
ATOM 2492 C C . LEU B 1 119 ? 30.209 14.026 14.690 1.00 21.13 117 LEU B C 1
ATOM 2493 O O . LEU B 1 119 ? 29.474 14.633 13.890 1.00 21.74 117 LEU B O 1
ATOM 2498 N N . LEU B 1 120 ? 31.410 13.533 14.391 1.00 23.10 118 LEU B N 1
ATOM 2499 C CA . LEU B 1 120 ? 32.066 13.747 13.092 1.00 22.92 118 LEU B CA 1
ATOM 2500 C C . LEU B 1 120 ? 32.335 12.466 12.333 1.00 22.09 118 LEU B C 1
ATOM 2501 O O . LEU B 1 120 ? 32.355 11.375 12.900 1.00 21.95 118 LEU B O 1
ATOM 2506 N N . ASP B 1 121 ? 32.509 12.608 11.024 1.00 21.38 119 ASP B N 1
ATOM 2507 C CA . ASP B 1 121 ? 32.973 11.486 10.199 1.00 22.72 119 ASP B CA 1
ATOM 2508 C C . ASP B 1 121 ? 31.976 10.346 10.011 1.00 22.34 119 ASP B C 1
ATOM 2509 O O . ASP B 1 121 ? 32.340 9.235 9.577 1.00 21.45 119 ASP B O 1
ATOM 2514 N N . VAL B 1 122 ? 30.694 10.638 10.234 1.00 21.12 120 VAL B N 1
ATOM 2515 C CA . VAL B 1 122 ? 29.647 9.721 9.853 1.00 21.57 120 VAL B CA 1
ATOM 2516 C C . VAL B 1 122 ? 29.717 9.324 8.365 1.00 23.20 120 VAL B C 1
ATOM 2517 O O . VAL B 1 122 ? 29.516 8.159 8.033 1.00 23.53 120 VAL B O 1
ATOM 2521 N N . ASP B 1 123 ? 30.019 10.292 7.499 1.00 24.75 121 ASP B N 1
ATOM 2522 C CA . ASP B 1 123 ? 30.142 10.037 6.062 1.00 26.09 121 ASP B CA 1
ATOM 2523 C C . ASP B 1 123 ? 31.214 8.984 5.771 1.00 26.49 121 ASP B C 1
ATOM 2524 O O . ASP B 1 123 ? 30.997 8.104 4.944 1.00 26.64 121 ASP B O 1
ATOM 2529 N N . GLU B 1 124 ? 32.341 9.076 6.478 1.00 27.04 122 GLU B N 1
ATOM 2530 C CA . GLU B 1 124 ? 33.455 8.122 6.339 1.00 27.46 122 GLU B CA 1
ATOM 2531 C C . GLU B 1 124 ? 33.023 6.714 6.723 1.00 26.45 122 GLU B C 1
ATOM 2532 O O . GLU B 1 124 ? 33.365 5.775 6.034 1.00 25.00 122 GLU B O 1
ATOM 2538 N N . LEU B 1 125 ? 32.304 6.573 7.845 1.00 25.02 123 LEU B N 1
ATOM 2539 C CA . LEU B 1 125 ? 31.707 5.284 8.244 1.00 24.24 123 LEU B CA 1
ATOM 2540 C C . LEU B 1 125 ? 30.757 4.735 7.156 1.00 24.94 123 LEU B C 1
ATOM 2541 O O . LEU B 1 125 ? 30.819 3.544 6.802 1.00 23.76 123 LEU B O 1
ATOM 2554 N N A GLU B 1 127 ? 30.772 5.352 3.937 0.50 25.99 125 GLU B N 1
ATOM 2555 N N B GLU B 1 127 ? 30.755 5.386 3.946 0.50 26.42 125 GLU B N 1
ATOM 2556 C CA A GLU B 1 127 ? 31.545 4.935 2.739 0.50 25.75 125 GLU B CA 1
ATOM 2557 C CA B GLU B 1 127 ? 31.608 4.998 2.805 0.50 26.81 125 GLU B CA 1
ATOM 2558 C C A GLU B 1 127 ? 32.391 3.669 2.968 0.50 25.83 125 GLU B C 1
ATOM 2559 C C B GLU B 1 127 ? 32.223 3.618 3.041 0.50 26.48 125 GLU B C 1
ATOM 2560 O O A GLU B 1 127 ? 32.618 2.898 2.028 0.50 25.39 125 GLU B O 1
ATOM 2561 O O B GLU B 1 127 ? 32.117 2.718 2.197 0.50 26.47 125 GLU B O 1
ATOM 2572 N N . ALA B 1 128 ? 32.861 3.466 4.201 1.00 26.20 126 ALA B N 1
ATOM 2573 C CA . ALA B 1 128 ? 33.549 2.230 4.570 1.00 26.04 126 ALA B CA 1
ATOM 2574 C C . ALA B 1 128 ? 32.593 1.052 4.601 1.00 26.14 126 ALA B C 1
ATOM 2575 O O . ALA B 1 128 ? 32.925 -0.021 4.124 1.00 26.41 126 ALA B O 1
ATOM 2577 N N . HIS B 1 129 ? 31.386 1.252 5.122 1.00 26.04 127 HIS B N 1
ATOM 2578 C CA . HIS B 1 129 ? 30.404 0.171 5.150 1.00 26.21 127 HIS B CA 1
ATOM 2579 C C . HIS B 1 129 ? 29.965 -0.233 3.746 1.00 27.57 127 HIS B C 1
ATOM 2580 O O . HIS B 1 129 ? 29.903 -1.436 3.414 1.00 27.22 127 HIS B O 1
ATOM 2587 N N . THR B 1 130 ? 29.657 0.762 2.917 1.00 28.47 128 THR B N 1
ATOM 2588 C CA . THR B 1 130 ? 29.091 0.452 1.610 1.00 29.67 128 THR B CA 1
ATOM 2589 C C . THR B 1 130 ? 30.133 -0.242 0.697 1.00 30.36 128 THR B C 1
ATOM 2590 O O . THR B 1 130 ? 29.776 -1.090 -0.131 1.00 29.69 128 THR B O 1
ATOM 2594 N N . THR B 1 131 ? 31.410 0.102 0.887 1.00 30.66 129 THR B N 1
ATOM 2595 C CA . THR B 1 131 ? 32.499 -0.475 0.084 1.00 31.23 129 THR B CA 1
ATOM 2596 C C . THR B 1 131 ? 33.090 -1.758 0.672 1.00 31.17 129 THR B C 1
ATOM 2597 O O . THR B 1 131 ? 34.047 -2.315 0.119 1.00 31.32 129 THR B O 1
ATOM 2601 N N . GLY B 1 132 ? 32.517 -2.233 1.771 1.00 30.55 130 GLY B N 1
ATOM 2602 C CA . GLY B 1 132 ? 32.890 -3.514 2.353 1.00 30.84 130 GLY B CA 1
ATOM 2603 C C . GLY B 1 132 ? 34.099 -3.512 3.280 1.00 31.55 130 GLY B C 1
ATOM 2604 O O . GLY B 1 132 ? 34.602 -4.579 3.628 1.00 32.76 130 GLY B O 1
ATOM 2605 N N . LEU B 1 133 ? 34.575 -2.339 3.690 1.00 30.70 131 LEU B N 1
ATOM 2606 C CA . LEU B 1 133 ? 35.749 -2.281 4.580 1.00 31.14 131 LEU B CA 1
ATOM 2607 C C . LEU B 1 133 ? 35.393 -2.670 6.025 1.00 30.97 131 LEU B C 1
ATOM 2608 O O . LEU B 1 133 ? 36.266 -2.961 6.828 1.00 31.52 131 LEU B O 1
ATOM 2613 N N . LEU B 1 134 ? 34.106 -2.637 6.365 1.00 31.33 132 LEU B N 1
ATOM 2614 C CA . LEU B 1 134 ? 33.638 -3.200 7.636 1.00 30.87 132 LEU B CA 1
ATOM 2615 C C . LEU B 1 134 ? 32.188 -3.615 7.512 1.00 30.32 132 LEU B C 1
ATOM 2616 O O . LEU B 1 134 ? 31.441 -3.078 6.678 1.00 30.48 132 LEU B O 1
ATOM 2621 N N . ASP B 1 135 ? 31.780 -4.592 8.305 1.00 29.98 133 ASP B N 1
ATOM 2622 C CA . ASP B 1 135 ? 30.457 -5.164 8.097 1.00 30.61 133 ASP B CA 1
ATOM 2623 C C . ASP B 1 135 ? 29.384 -4.365 8.844 1.00 30.13 133 ASP B C 1
ATOM 2624 O O . ASP B 1 135 ? 29.701 -3.404 9.562 1.00 29.40 133 ASP B O 1
ATOM 2629 N N . THR B 1 136 ? 28.125 -4.762 8.674 1.00 29.55 134 THR B N 1
ATOM 2630 C CA . THR B 1 136 ? 27.011 -4.051 9.290 1.00 29.14 134 THR B CA 1
ATOM 2631 C C . THR B 1 136 ? 27.087 -4.142 10.782 1.00 28.86 134 THR B C 1
ATOM 2632 O O . THR B 1 136 ? 26.848 -3.143 11.458 1.00 28.25 134 THR B O 1
ATOM 2636 N N . ALA B 1 137 ? 27.450 -5.323 11.299 1.00 27.91 135 ALA B N 1
ATOM 2637 C CA . ALA B 1 137 ? 27.552 -5.498 12.752 1.00 26.85 135 ALA B CA 1
ATOM 2638 C C . ALA B 1 137 ? 28.534 -4.497 13.362 1.00 26.43 135 ALA B C 1
ATOM 2639 O O . ALA B 1 137 ? 28.273 -3.924 14.428 1.00 26.62 135 ALA B O 1
ATOM 2641 N N . THR B 1 138 ? 29.668 -4.315 12.693 1.00 24.62 136 THR B N 1
ATOM 2642 C CA . THR B 1 138 ? 30.692 -3.404 13.199 1.00 24.57 136 THR B CA 1
ATOM 2643 C C . THR B 1 138 ? 30.271 -1.933 13.046 1.00 24.02 136 THR B C 1
ATOM 2644 O O . THR B 1 138 ? 30.544 -1.101 13.953 1.00 23.63 136 THR B O 1
ATOM 2648 N N . ALA B 1 139 ? 29.669 -1.598 11.900 1.00 23.82 137 ALA B N 1
ATOM 2649 C CA . ALA B 1 139 ? 29.129 -0.246 11.687 1.00 24.49 137 ALA B CA 1
ATOM 2650 C C . ALA B 1 139 ? 28.088 0.031 12.752 1.00 25.28 137 ALA B C 1
ATOM 2651 O O . ALA B 1 139 ? 28.090 1.085 13.414 1.00 24.04 137 ALA B O 1
ATOM 2653 N N . GLU B 1 140 ? 27.198 -0.936 12.948 1.00 26.69 138 GLU B N 1
ATOM 2654 C CA . GLU B 1 140 ? 26.158 -0.803 13.965 1.00 27.69 138 GLU B CA 1
ATOM 2655 C C . GLU B 1 140 ? 26.791 -0.588 15.342 1.00 27.54 138 GLU B C 1
ATOM 2656 O O . GLU B 1 140 ? 26.419 0.339 16.061 1.00 27.95 138 GLU B O 1
ATOM 2662 N N . GLN B 1 141 ? 27.802 -1.386 15.687 1.00 26.71 139 GLN B N 1
ATOM 2663 C CA . GLN B 1 141 ? 28.501 -1.251 16.964 1.00 27.65 139 GLN B CA 1
ATOM 2664 C C . GLN B 1 141 ? 29.136 0.153 17.119 1.00 25.57 139 GLN B C 1
ATOM 2665 O O . GLN B 1 141 ? 29.097 0.738 18.197 1.00 24.33 139 GLN B O 1
ATOM 2671 N N . ALA B 1 142 ? 29.777 0.648 16.061 1.00 23.79 140 ALA B N 1
ATOM 2672 C CA . ALA B 1 142 ? 30.380 1.989 16.093 1.00 23.04 140 ALA B CA 1
ATOM 2673 C C . ALA B 1 142 ? 29.323 3.067 16.430 1.00 22.27 140 ALA B C 1
ATOM 2674 O O . ALA B 1 142 ? 29.535 3.961 17.304 1.00 19.94 140 ALA B O 1
ATOM 2676 N N . ILE B 1 143 ? 28.156 2.962 15.780 1.00 21.36 141 ILE B N 1
ATOM 2677 C CA . ILE B 1 143 ? 27.073 3.939 15.997 1.00 22.27 141 ILE B CA 1
ATOM 2678 C C . ILE B 1 143 ? 26.557 3.852 17.426 1.00 22.21 141 ILE B C 1
ATOM 2679 O O . ILE B 1 143 ? 26.386 4.865 18.093 1.00 23.00 141 ILE B O 1
ATOM 2684 N N A LEU B 1 144 ? 26.353 2.645 17.901 0.50 22.86 142 LEU B N 1
ATOM 2685 N N B LEU B 1 144 ? 26.289 2.627 17.895 0.50 22.54 142 LEU B N 1
ATOM 2686 C CA A LEU B 1 144 ? 25.851 2.446 19.256 0.50 23.77 142 LEU B CA 1
ATOM 2687 C CA B LEU B 1 144 ? 25.923 2.391 19.326 0.50 23.50 142 LEU B CA 1
ATOM 2688 C C A LEU B 1 144 ? 26.881 2.834 20.380 0.50 23.73 142 LEU B C 1
ATOM 2689 C C B LEU B 1 144 ? 26.900 3.068 20.250 0.50 23.46 142 LEU B C 1
ATOM 2690 O O A LEU B 1 144 ? 26.499 3.266 21.473 0.50 23.32 142 LEU B O 1
ATOM 2691 O O B LEU B 1 144 ? 26.497 3.872 21.087 0.50 23.20 142 LEU B O 1
ATOM 2700 N N . THR B 1 145 ? 28.185 2.724 20.104 1.00 23.23 143 THR B N 1
ATOM 2701 C CA . THR B 1 145 ? 29.220 3.245 20.967 1.00 23.72 143 THR B CA 1
ATOM 2702 C C . THR B 1 145 ? 29.134 4.771 21.027 1.00 21.50 143 THR B C 1
ATOM 2703 O O . THR B 1 145 ? 29.152 5.379 22.094 1.00 20.45 143 THR B O 1
ATOM 2707 N N . ALA B 1 146 ? 28.999 5.378 19.862 1.00 20.59 144 ALA B N 1
ATOM 2708 C CA . ALA B 1 146 ? 28.904 6.830 19.731 1.00 20.43 144 ALA B CA 1
ATOM 2709 C C . ALA B 1 146 ? 27.668 7.383 20.455 1.00 20.62 144 ALA B C 1
ATOM 2710 O O . ALA B 1 146 ? 27.779 8.336 21.242 1.00 21.50 144 ALA B O 1
ATOM 2712 N N . THR B 1 147 ? 26.502 6.760 20.247 1.00 19.80 145 THR B N 1
ATOM 2713 C CA . THR B 1 147 ? 25.268 7.290 20.875 1.00 21.67 145 THR B CA 1
ATOM 2714 C C . THR B 1 147 ? 25.271 7.070 22.387 1.00 21.01 145 THR B C 1
ATOM 2715 O O . THR B 1 147 ? 24.760 7.895 23.122 1.00 22.18 145 THR B O 1
ATOM 2719 N N . THR B 1 148 ? 25.859 5.966 22.834 1.00 21.95 146 THR B N 1
ATOM 2720 C CA . THR B 1 148 ? 25.974 5.639 24.270 1.00 21.53 146 THR B CA 1
ATOM 2721 C C . THR B 1 148 ? 26.818 6.736 24.944 1.00 20.79 146 THR B C 1
ATOM 2722 O O . THR B 1 148 ? 26.458 7.288 25.997 1.00 19.88 146 THR B O 1
ATOM 2726 N N . ALA B 1 149 ? 27.889 7.103 24.262 1.00 20.05 147 ALA B N 1
ATOM 2727 C CA . ALA B 1 149 ? 28.765 8.151 24.775 1.00 19.35 147 ALA B CA 1
ATOM 2728 C C . ALA B 1 149 ? 28.059 9.528 24.727 1.00 18.74 147 ALA B C 1
ATOM 2729 O O . ALA B 1 149 ? 28.111 10.305 25.675 1.00 18.83 147 ALA B O 1
ATOM 2731 N N . ILE B 1 150 ? 27.392 9.862 23.614 1.00 19.56 148 ILE B N 1
ATOM 2732 C CA . ILE B 1 150 ? 26.749 11.168 23.515 1.00 19.67 148 ILE B CA 1
ATOM 2733 C C . ILE B 1 150 ? 25.714 11.291 24.615 1.00 19.12 148 ILE B C 1
ATOM 2734 O O . ILE B 1 150 ? 25.560 12.366 25.216 1.00 17.72 148 ILE B O 1
ATOM 2739 N N . ASP B 1 151 ? 24.972 10.195 24.843 1.00 18.14 149 ASP B N 1
ATOM 2740 C CA . ASP B 1 151 ? 23.911 10.212 25.868 1.00 19.04 149 ASP B CA 1
ATOM 2741 C C . ASP B 1 151 ? 24.551 10.441 27.254 1.00 18.53 149 ASP B C 1
ATOM 2742 O O . ASP B 1 151 ? 24.141 11.363 28.036 1.00 17.59 149 ASP B O 1
ATOM 2747 N N . GLY B 1 152 ? 25.558 9.639 27.573 1.00 18.39 150 GLY B N 1
ATOM 2748 C CA . GLY B 1 152 ? 26.202 9.760 28.915 1.00 17.94 150 GLY B CA 1
ATOM 2749 C C . GLY B 1 152 ? 26.836 11.141 29.113 1.00 17.28 150 GLY B C 1
ATOM 2750 O O . GLY B 1 152 ? 26.699 11.778 30.160 1.00 17.25 150 GLY B O 1
ATOM 2751 N N . ILE B 1 153 ? 27.501 11.656 28.092 1.00 16.76 151 ILE B N 1
ATOM 2752 C CA . ILE B 1 153 ? 28.149 12.973 28.216 1.00 18.72 151 ILE B CA 1
ATOM 2753 C C . ILE B 1 153 ? 27.057 14.040 28.444 1.00 17.69 151 ILE B C 1
ATOM 2754 O O . ILE B 1 153 ? 27.165 14.913 29.322 1.00 18.20 151 ILE B O 1
ATOM 2759 N N . ALA B 1 154 ? 25.984 13.990 27.638 1.00 16.91 152 ALA B N 1
ATOM 2760 C CA . ALA B 1 154 ? 24.924 15.000 27.745 1.00 17.90 152 ALA B CA 1
ATOM 2761 C C . ALA B 1 154 ? 24.194 14.969 29.085 1.00 18.54 152 ALA B C 1
ATOM 2762 O O . ALA B 1 154 ? 23.712 15.974 29.573 1.00 19.51 152 ALA B O 1
ATOM 2764 N N . ALA B 1 155 ? 24.070 13.778 29.623 1.00 18.62 153 ALA B N 1
ATOM 2765 C CA . ALA B 1 155 ? 23.407 13.599 30.911 1.00 18.77 153 ALA B CA 1
ATOM 2766 C C . ALA B 1 155 ? 24.238 14.061 32.092 1.00 19.85 153 ALA B C 1
ATOM 2767 O O . ALA B 1 155 ? 23.688 14.125 33.199 1.00 19.45 153 ALA B O 1
ATOM 2769 N N . HIS B 1 156 ? 25.524 14.367 31.853 1.00 18.66 154 HIS B N 1
ATOM 2770 C CA . HIS B 1 156 ? 26.446 14.813 32.926 1.00 19.33 154 HIS B CA 1
ATOM 2771 C C . HIS B 1 156 ? 27.008 16.194 32.613 1.00 20.32 154 HIS B C 1
ATOM 2772 O O . HIS B 1 156 ? 28.196 16.476 32.818 1.00 20.27 154 HIS B O 1
ATOM 2779 N N . GLY B 1 157 ? 26.125 17.076 32.133 1.00 20.98 155 GLY B N 1
ATOM 2780 C CA . GLY B 1 157 ? 26.508 18.446 31.874 1.00 21.17 155 GLY B CA 1
ATOM 2781 C C . GLY B 1 157 ? 27.523 18.639 30.773 1.00 20.48 155 GLY B C 1
ATOM 2782 O O . GLY B 1 157 ? 28.374 19.539 30.837 1.00 21.56 155 GLY B O 1
ATOM 2783 N N . HIS B 1 158 ? 27.440 17.792 29.751 1.00 19.67 156 HIS B N 1
ATOM 2784 C CA . HIS B 1 158 ? 28.401 17.692 28.658 1.00 20.48 156 HIS B CA 1
ATOM 2785 C C . HIS B 1 158 ? 29.845 17.595 29.159 1.00 19.61 156 HIS B C 1
ATOM 2786 O O . HIS B 1 158 ? 30.708 18.383 28.784 1.00 21.64 156 HIS B O 1
ATOM 2793 N N . ASP B 1 159 ? 30.073 16.601 30.014 1.00 18.71 157 ASP B N 1
ATOM 2794 C CA . ASP B 1 159 ? 31.356 16.465 30.713 1.00 18.93 157 ASP B CA 1
ATOM 2795 C C . ASP B 1 159 ? 31.732 15.001 30.622 1.00 20.18 157 ASP B C 1
ATOM 2796 O O . ASP B 1 159 ? 31.126 14.159 31.268 1.00 20.67 157 ASP B O 1
ATOM 2801 N N . LEU B 1 160 ? 32.685 14.690 29.750 1.00 20.14 158 LEU B N 1
ATOM 2802 C CA . LEU B 1 160 ? 33.126 13.311 29.539 1.00 21.10 158 LEU B CA 1
ATOM 2803 C C . LEU B 1 160 ? 33.643 12.695 30.821 1.00 20.93 158 LEU B C 1
ATOM 2804 O O . LEU B 1 160 ? 33.273 11.572 31.155 1.00 21.13 158 LEU B O 1
ATOM 2809 N N . GLY B 1 161 ? 34.530 13.403 31.539 1.00 20.42 159 GLY B N 1
ATOM 2810 C CA . GLY B 1 161 ? 35.098 12.883 32.790 1.00 20.86 159 GLY B CA 1
ATOM 2811 C C . GLY B 1 161 ? 34.063 12.544 33.827 1.00 21.80 159 GLY B C 1
ATOM 2812 O O . GLY B 1 161 ? 34.156 11.514 34.485 1.00 22.07 159 GLY B O 1
ATOM 2813 N N . ARG B 1 162 ? 33.041 13.402 33.984 1.00 19.91 160 ARG B N 1
ATOM 2814 C CA . ARG B 1 162 ? 31.992 13.153 34.965 1.00 20.92 160 ARG B CA 1
ATOM 2815 C C . ARG B 1 162 ? 31.154 11.925 34.597 1.00 19.21 160 ARG B C 1
ATOM 2816 O O . ARG B 1 162 ? 30.838 11.093 35.468 1.00 20.24 160 ARG B O 1
ATOM 2824 N N . TRP B 1 163 ? 30.770 11.810 33.326 1.00 18.24 161 TRP B N 1
ATOM 2825 C CA . TRP B 1 163 ? 30.082 10.581 32.899 1.00 17.81 161 TRP B CA 1
ATOM 2826 C C . TRP B 1 163 ? 30.919 9.324 33.219 1.00 19.07 161 TRP B C 1
ATOM 2827 O O . TRP B 1 163 ? 30.449 8.366 33.859 1.00 17.39 161 TRP B O 1
ATOM 2838 N N . LEU B 1 164 ? 32.172 9.336 32.794 1.00 18.37 162 LEU B N 1
ATOM 2839 C CA . LEU B 1 164 ? 33.041 8.148 33.003 1.00 18.23 162 LEU B CA 1
ATOM 2840 C C . LEU B 1 164 ? 33.254 7.786 34.468 1.00 19.64 162 LEU B C 1
ATOM 2841 O O . LEU B 1 164 ? 33.210 6.627 34.824 1.00 20.14 162 LEU B O 1
ATOM 2846 N N . ALA B 1 165 ? 33.422 8.813 35.314 1.00 20.42 163 ALA B N 1
ATOM 2847 C CA . ALA B 1 165 ? 33.554 8.612 36.748 1.00 20.87 163 ALA B CA 1
ATOM 2848 C C . ALA B 1 165 ? 32.277 7.994 37.297 1.00 21.57 163 ALA B C 1
ATOM 2849 O O . ALA B 1 165 ? 32.322 7.092 38.135 1.00 22.31 163 ALA B O 1
ATOM 2851 N N . SER B 1 166 ? 31.114 8.461 36.805 1.00 20.95 164 SER B N 1
ATOM 2852 C CA . SER B 1 166 ? 29.826 8.016 37.327 1.00 21.06 164 SER B CA 1
ATOM 2853 C C . SER B 1 166 ? 29.553 6.530 37.091 1.00 21.12 164 SER B C 1
ATOM 2854 O O . SER B 1 166 ? 28.826 5.899 37.862 1.00 21.38 164 SER B O 1
ATOM 2857 N N . ILE B 1 167 ? 30.169 5.970 36.044 1.00 19.84 165 ILE B N 1
ATOM 2858 C CA . ILE B 1 167 ? 29.989 4.576 35.693 1.00 20.99 165 ILE B CA 1
ATOM 2859 C C . ILE B 1 167 ? 31.175 3.706 36.148 1.00 22.12 165 ILE B C 1
ATOM 2860 O O . ILE B 1 167 ? 31.276 2.526 35.778 1.00 23.12 165 ILE B O 1
ATOM 2865 N N . GLY B 1 168 ? 32.049 4.295 36.951 1.00 21.36 166 GLY B N 1
ATOM 2866 C CA . GLY B 1 168 ? 33.154 3.532 37.539 1.00 23.29 166 GLY B CA 1
ATOM 2867 C C . GLY B 1 168 ? 34.353 3.350 36.616 1.00 24.23 166 GLY B C 1
ATOM 2868 O O . GLY B 1 168 ? 35.135 2.410 36.808 1.00 22.68 166 GLY B O 1
ATOM 2877 N N . PRO B 1 170 ? 36.791 6.053 35.980 1.00 26.80 168 PRO B N 1
ATOM 2878 C CA . PRO B 1 170 ? 37.284 7.427 36.114 1.00 28.95 168 PRO B CA 1
ATOM 2879 C C . PRO B 1 170 ? 38.502 7.613 35.274 1.00 30.04 168 PRO B C 1
ATOM 2880 O O . PRO B 1 170 ? 39.418 6.761 35.283 1.00 33.31 168 PRO B O 1
ATOM 2884 N N . ILE B 1 171 ? 38.534 8.656 34.491 1.00 30.15 169 ILE B N 1
ATOM 2885 C CA . ILE B 1 171 ? 39.773 8.981 33.866 1.00 29.71 169 ILE B CA 1
ATOM 2886 C C . ILE B 1 171 ? 40.413 10.161 34.648 1.00 29.27 169 ILE B C 1
ATOM 2887 O O . ILE B 1 171 ? 39.731 10.927 35.371 1.00 29.54 169 ILE B O 1
ATOM 2892 N N A ASP B 1 172 ? 41.717 10.308 34.490 0.50 28.00 170 ASP B N 1
ATOM 2893 N N B ASP B 1 172 ? 41.724 10.277 34.552 0.50 28.09 170 ASP B N 1
ATOM 2894 C CA A ASP B 1 172 ? 42.451 11.395 35.106 0.50 26.86 170 ASP B CA 1
ATOM 2895 C CA B ASP B 1 172 ? 42.409 11.441 35.079 0.50 26.94 170 ASP B CA 1
ATOM 2896 C C A ASP B 1 172 ? 43.570 11.750 34.151 0.50 25.44 170 ASP B C 1
ATOM 2897 C C B ASP B 1 172 ? 43.541 11.760 34.131 0.50 25.52 170 ASP B C 1
ATOM 2898 O O A ASP B 1 172 ? 44.141 10.854 33.497 0.50 25.64 170 ASP B O 1
ATOM 2899 O O B ASP B 1 172 ? 44.090 10.857 33.469 0.50 25.72 170 ASP B O 1
ATOM 2908 N N . TRP B 1 173 ? 43.842 13.048 34.025 1.00 24.44 171 TRP B N 1
ATOM 2909 C CA . TRP B 1 173 ? 44.982 13.500 33.249 1.00 23.52 171 TRP B CA 1
ATOM 2910 C C . TRP B 1 173 ? 46.077 13.980 34.174 1.00 23.07 171 TRP B C 1
ATOM 2911 O O . TRP B 1 173 ? 45.821 14.196 35.383 1.00 22.74 171 TRP B O 1
ATOM 2922 N N A ARG B 1 174 ? 47.276 14.204 33.629 0.50 23.07 172 ARG B N 1
ATOM 2923 N N B ARG B 1 174 ? 47.277 14.172 33.646 0.50 21.75 172 ARG B N 1
ATOM 2924 C CA A ARG B 1 174 ? 48.426 14.635 34.458 0.50 24.43 172 ARG B CA 1
ATOM 2925 C CA B ARG B 1 174 ? 48.348 14.692 34.490 0.50 21.92 172 ARG B CA 1
ATOM 2926 C C A ARG B 1 174 ? 48.291 16.035 35.068 0.50 25.93 172 ARG B C 1
ATOM 2927 C C B ARG B 1 174 ? 47.892 15.999 35.148 0.50 23.08 172 ARG B C 1
ATOM 2928 O O A ARG B 1 174 ? 48.560 16.235 36.274 0.50 24.78 172 ARG B O 1
ATOM 2929 O O B ARG B 1 174 ? 48.075 16.205 36.376 0.50 22.06 172 ARG B O 1
ATOM 2944 N N A GLY B 1 175 ? 47.923 17.019 34.248 0.50 26.01 173 GLY B N 1
ATOM 2945 N N B GLY B 1 175 ? 47.312 16.883 34.336 0.50 22.02 173 GLY B N 1
ATOM 2946 C CA A GLY B 1 175 ? 47.964 18.432 34.704 0.50 28.66 173 GLY B CA 1
ATOM 2947 C CA B GLY B 1 175 ? 47.065 18.282 34.727 0.50 25.49 173 GLY B CA 1
ATOM 2948 C C A GLY B 1 175 ? 49.276 18.900 35.330 0.50 29.25 173 GLY B C 1
ATOM 2949 C C B GLY B 1 175 ? 45.654 18.580 35.184 0.50 25.62 173 GLY B C 1
ATOM 2950 O O A GLY B 1 175 ? 49.580 18.649 36.516 0.50 29.75 173 GLY B O 1
ATOM 2951 O O B GLY B 1 175 ? 45.118 17.853 36.009 0.50 26.57 173 GLY B O 1
#

Solvent-accessible surface area: 15690 Å² total